Protein AF-A0A960FK12-F1 (afdb_monomer_lite)

Radius of gyration: 33.69 Å; chains: 1; bounding box: 86×23×106 Å

Foldseek 3Di:
DPPPCVCVVVVLVVVVVVVVVVLVVLVVCVVVPDPPSLVVLLCVLVCLQCVCVVVVLQPVLVVVVVVLVVCPVVLDPVNLVVLVVVLVVVVVVLVCCVPPVLVVCCVVVVHDSVVVVVSVVCNVCVVVVSVVSVVVSVVSVVCSVVSVVVVPDDRSNCVSVSRNVVSVVSNVVSVVSDDDDDPPDDDDDD

Sequence (190 aa):
SLPPFALFPWFFVIPGLLLAVLAGLSLWRVRRGRRPLTVALVVLGVGLLLAPAVFQMFTRAPGGGRMIDDFESLMTRDRVTQIQGYFITIGSGEGQLRTAVVPAVVEQDGGSAADHPATAQLSDDWPQLLSEMSDMVGAMADNLDNYAAVAALPPFPLFPWFFVLPGLVVVTAALVARPRSEITVPEEEP

Secondary structure (DSSP, 8-state):
-PPPGGGHHHHHHHHHHHHHHHHHHHHHHHTTT-THHHHHHHHHHHHHHHHHHHTTHHHHHHHHHHHHHHHHTTS-HHHHHHHHHHHHHHHHHHHHIIIIIHHHHHHHHS--GGG-HHHHHHHHHHHHHHHHHHHHHHHHHHHHHHHHHHHTSPPGGGTTHHHHHHHHHHHHHHHHTPPP----------

pLDDT: mean 70.54, std 10.7, range [41.81, 91.81]

Structure (mmCIF, N/CA/C/O backbone):
data_AF-A0A960FK12-F1
#
_entry.id   AF-A0A960FK12-F1
#
loop_
_atom_site.group_PDB
_atom_site.id
_atom_site.type_symbol
_atom_site.label_atom_id
_atom_site.label_alt_id
_atom_site.label_comp_id
_atom_site.label_asym_id
_atom_site.label_entity_id
_atom_site.label_seq_id
_atom_site.pdbx_PDB_ins_code
_atom_site.Cartn_x
_atom_site.Cartn_y
_atom_site.Cartn_z
_atom_site.occupancy
_atom_site.B_iso_or_equiv
_atom_site.auth_seq_id
_atom_site.auth_comp_id
_atom_site.auth_asym_id
_atom_site.auth_atom_id
_atom_site.pdbx_PDB_model_num
ATOM 1 N N . SER A 1 1 ? 13.050 -0.017 9.316 1.00 44.75 1 SER A N 1
ATOM 2 C CA . SER A 1 1 ? 12.373 -1.325 9.263 1.00 44.75 1 SER A CA 1
ATOM 3 C C . SER A 1 1 ? 11.0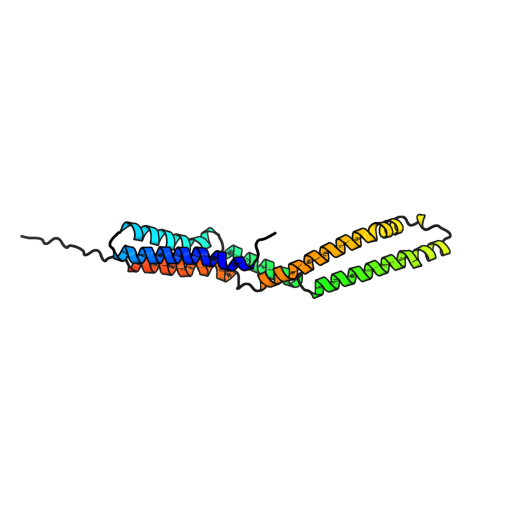02 -1.175 9.888 1.00 44.75 1 SER A C 1
ATOM 5 O O . SER A 1 1 ? 10.898 -0.682 11.007 1.00 44.75 1 SER A O 1
ATOM 7 N N . LEU A 1 2 ? 9.944 -1.503 9.147 1.00 41.81 2 LEU A N 1
ATOM 8 C CA . LEU A 1 2 ? 8.607 -1.578 9.732 1.00 41.81 2 LEU A CA 1
ATOM 9 C C . LEU A 1 2 ? 8.582 -2.741 10.742 1.00 41.81 2 LEU A C 1
ATOM 11 O O . LEU A 1 2 ? 9.283 -3.734 10.525 1.00 41.81 2 LEU A O 1
ATOM 15 N N . PRO A 1 3 ? 7.854 -2.617 11.865 1.00 53.72 3 PRO A N 1
ATOM 16 C CA . PRO A 1 3 ? 7.737 -3.703 12.829 1.00 53.72 3 PRO A CA 1
ATOM 17 C C . PRO A 1 3 ? 7.187 -4.967 12.145 1.00 53.72 3 PRO A C 1
ATOM 19 O O . PRO A 1 3 ? 6.349 -4.853 11.248 1.00 53.72 3 PRO A O 1
ATOM 22 N N . PRO A 1 4 ? 7.643 -6.169 12.544 1.00 58.69 4 PRO A N 1
ATOM 23 C CA . PRO A 1 4 ? 7.214 -7.413 11.916 1.00 58.69 4 PRO A CA 1
ATOM 24 C C . PRO A 1 4 ? 5.691 -7.563 11.978 1.00 58.69 4 PRO A C 1
ATOM 26 O O . PRO A 1 4 ? 5.084 -7.402 13.038 1.00 58.69 4 PRO A O 1
ATOM 29 N N . PHE A 1 5 ? 5.080 -7.913 10.843 1.00 51.09 5 PHE A N 1
ATOM 30 C CA . PHE A 1 5 ? 3.623 -8.025 10.679 1.00 51.09 5 PHE A CA 1
ATOM 31 C C . PHE A 1 5 ? 2.980 -9.044 11.642 1.00 51.09 5 PHE A C 1
ATOM 33 O O . PHE A 1 5 ? 1.808 -8.934 11.990 1.00 51.09 5 PHE A O 1
ATOM 40 N N . ALA A 1 6 ? 3.777 -9.977 12.176 1.00 58.59 6 ALA A N 1
ATOM 41 C CA . ALA A 1 6 ? 3.396 -10.892 13.254 1.00 58.59 6 ALA A CA 1
ATOM 42 C C . ALA A 1 6 ? 2.932 -10.184 14.548 1.00 58.59 6 ALA A C 1
ATOM 44 O O . ALA A 1 6 ? 2.276 -10.803 15.385 1.00 58.59 6 ALA A O 1
ATOM 45 N N . LEU A 1 7 ? 3.243 -8.895 14.722 1.00 56.50 7 LEU A N 1
ATOM 46 C CA . LEU A 1 7 ? 2.794 -8.077 15.854 1.00 56.50 7 LEU A CA 1
ATOM 47 C C . LEU A 1 7 ? 1.388 -7.488 15.661 1.00 56.50 7 LEU A C 1
ATOM 49 O O . LEU A 1 7 ? 0.786 -7.027 16.632 1.00 56.50 7 LEU A O 1
ATOM 53 N N . PHE A 1 8 ? 0.838 -7.520 14.443 1.00 55.84 8 PHE A N 1
ATOM 54 C CA . PHE A 1 8 ? -0.459 -6.918 14.128 1.00 55.84 8 PHE A CA 1
ATOM 55 C C . PHE A 1 8 ? -1.628 -7.518 14.937 1.00 55.84 8 PHE A C 1
ATOM 57 O O . PHE A 1 8 ? -2.388 -6.741 15.518 1.00 55.84 8 PHE A O 1
ATOM 64 N N . PRO A 1 9 ? -1.762 -8.854 15.102 1.00 55.12 9 PRO A N 1
ATOM 65 C CA . PRO A 1 9 ? -2.813 -9.426 15.950 1.00 55.12 9 PRO A CA 1
ATOM 66 C C . PRO A 1 9 ? -2.692 -8.983 17.415 1.00 55.12 9 PRO A C 1
ATOM 68 O O . PRO A 1 9 ? -3.690 -8.695 18.078 1.00 55.12 9 PRO A O 1
ATOM 71 N N . TRP A 1 10 ? -1.462 -8.859 17.918 1.00 62.19 10 TRP A N 1
ATOM 72 C CA . TRP A 1 10 ? -1.188 -8.461 19.299 1.00 62.19 10 TRP A CA 1
ATOM 73 C C . TRP A 1 10 ? -1.595 -7.016 19.598 1.00 62.19 10 TRP A C 1
ATOM 75 O O . TRP A 1 10 ? -1.982 -6.725 20.731 1.00 62.19 10 TRP A O 1
ATOM 85 N N . PHE A 1 11 ? -1.616 -6.138 18.590 1.00 57.19 11 PHE A N 1
ATOM 86 C CA . PHE A 1 11 ? -2.112 -4.765 18.725 1.00 57.19 11 PHE A CA 1
ATOM 87 C C . PHE A 1 11 ? -3.596 -4.701 19.115 1.00 57.19 11 PHE A C 1
ATOM 89 O O . PHE A 1 11 ? -4.008 -3.766 19.792 1.00 57.19 11 PHE A O 1
ATOM 96 N N . PHE A 1 12 ? -4.394 -5.705 18.740 1.00 59.94 12 PHE A N 1
ATOM 97 C CA . PHE A 1 12 ? -5.811 -5.793 19.111 1.00 59.94 12 PHE A CA 1
ATOM 98 C C . PHE A 1 12 ? -6.032 -6.656 20.354 1.00 59.94 12 PHE A C 1
ATOM 100 O O . PHE A 1 12 ? -6.845 -6.314 21.216 1.00 59.94 12 PHE A O 1
ATOM 107 N N . VAL A 1 13 ? -5.277 -7.751 20.480 1.00 66.56 13 VAL A N 1
ATOM 108 C CA . VAL A 1 13 ? -5.394 -8.678 21.611 1.00 66.56 13 VAL A CA 1
ATOM 109 C C . VAL A 1 13 ? -4.979 -8.009 22.920 1.00 66.56 13 VAL A C 1
ATOM 111 O O . VAL A 1 13 ? -5.689 -8.162 23.908 1.00 66.56 13 VAL A O 1
ATOM 114 N N . ILE A 1 14 ? -3.886 -7.236 22.944 1.00 71.06 14 ILE A N 1
ATOM 115 C CA . ILE A 1 14 ? -3.368 -6.629 24.182 1.00 71.06 14 ILE A CA 1
ATOM 116 C C . ILE A 1 14 ? -4.356 -5.604 24.769 1.00 71.06 14 ILE A C 1
ATOM 118 O O . ILE A 1 14 ? -4.740 -5.771 25.930 1.00 71.06 14 ILE A O 1
ATOM 122 N N . PRO A 1 15 ? -4.846 -4.592 24.022 1.00 62.16 15 PRO A N 1
ATOM 123 C CA . PRO A 1 15 ? -5.840 -3.658 24.547 1.00 62.16 15 PRO A CA 1
ATOM 124 C C . PRO A 1 15 ? -7.169 -4.345 24.866 1.00 62.16 15 PRO A C 1
ATOM 126 O O . PRO A 1 15 ? -7.793 -4.014 25.873 1.00 62.16 15 PRO A O 1
ATOM 129 N N . GLY A 1 16 ? -7.584 -5.328 24.056 1.00 63.84 16 GLY A N 1
ATOM 130 C CA . GLY A 1 16 ? -8.805 -6.103 24.284 1.00 63.84 16 GLY A CA 1
ATOM 131 C C . GLY A 1 16 ? -8.772 -6.895 25.594 1.00 63.84 16 GLY A C 1
ATOM 132 O O . GLY A 1 16 ? -9.717 -6.822 26.380 1.00 63.84 16 GLY A O 1
ATOM 133 N N . LEU A 1 17 ? -7.665 -7.588 25.880 1.00 73.00 17 LEU A N 1
ATOM 134 C CA . LEU A 1 17 ? -7.446 -8.290 27.150 1.00 73.00 17 LEU A CA 1
ATOM 135 C C . LEU A 1 17 ? -7.410 -7.318 28.327 1.00 73.00 17 LEU A C 1
ATOM 137 O O . LEU A 1 17 ? -8.011 -7.587 29.364 1.00 73.00 17 LEU A O 1
ATOM 141 N N . LEU A 1 18 ? -6.750 -6.172 28.162 1.00 71.88 18 LEU A N 1
ATOM 142 C CA . LEU A 1 18 ? -6.648 -5.152 29.204 1.00 71.88 18 LEU A CA 1
ATOM 143 C C . LEU A 1 18 ? -8.036 -4.581 29.547 1.00 71.88 18 LEU A C 1
ATOM 145 O O . LEU A 1 18 ? -8.398 -4.496 30.722 1.00 71.88 18 LEU A O 1
ATOM 149 N N . LEU A 1 19 ? -8.861 -4.294 28.534 1.00 67.38 19 LEU A N 1
ATOM 150 C CA . LEU A 1 19 ? -10.255 -3.877 28.710 1.00 67.38 19 LEU A CA 1
ATOM 151 C C . LEU A 1 19 ? -11.115 -4.975 29.346 1.00 67.38 19 LEU A C 1
ATOM 153 O O . LEU A 1 19 ? -11.894 -4.680 30.251 1.00 67.38 19 LEU A O 1
ATOM 157 N N . ALA A 1 20 ? -10.960 -6.234 28.929 1.00 70.31 20 ALA A N 1
ATOM 158 C CA . ALA A 1 20 ? -11.696 -7.363 29.499 1.00 70.31 20 ALA A CA 1
ATOM 159 C C . ALA A 1 20 ? -11.350 -7.586 30.981 1.00 70.31 20 ALA A C 1
ATOM 161 O O . ALA A 1 20 ? -12.244 -7.790 31.805 1.00 70.31 20 ALA A O 1
ATOM 162 N N . VAL A 1 21 ? -10.069 -7.475 31.343 1.00 74.69 21 VAL A N 1
ATOM 163 C CA . VAL A 1 21 ? -9.597 -7.563 32.732 1.00 74.69 21 VAL A CA 1
ATOM 164 C C . VAL A 1 21 ? -10.141 -6.402 33.563 1.00 74.69 21 VAL A C 1
ATOM 166 O O . VAL A 1 21 ? -10.653 -6.627 34.660 1.00 74.69 21 VAL A O 1
ATOM 169 N N . LEU A 1 22 ? -10.105 -5.171 33.045 1.00 71.06 22 LEU A N 1
ATOM 170 C CA . LEU A 1 22 ? -10.671 -4.006 33.732 1.00 71.06 22 LEU A CA 1
ATOM 171 C C . LEU A 1 22 ? -12.190 -4.126 33.916 1.00 71.06 22 LEU A C 1
ATOM 173 O O . LEU A 1 22 ? -12.699 -3.840 35.003 1.00 71.06 22 LEU A O 1
ATOM 177 N N . ALA A 1 23 ? -12.911 -4.601 32.899 1.00 66.12 23 ALA A N 1
ATOM 178 C CA . ALA A 1 23 ? -14.349 -4.844 32.971 1.00 66.12 23 ALA A CA 1
ATOM 179 C C . ALA A 1 23 ? -14.690 -5.951 33.983 1.00 66.12 23 ALA A C 1
ATOM 181 O O . ALA A 1 23 ? -15.586 -5.771 34.811 1.00 66.12 23 ALA A O 1
ATOM 182 N N . GLY A 1 24 ? -13.940 -7.058 33.982 1.00 71.25 24 GLY A N 1
ATOM 183 C CA . GLY A 1 24 ? -14.104 -8.162 34.930 1.00 71.25 24 GLY A CA 1
ATOM 184 C C . GLY A 1 24 ? -13.816 -7.752 36.377 1.00 71.25 24 GLY A C 1
ATOM 185 O O . GLY A 1 24 ? -14.626 -8.012 37.269 1.00 71.25 24 GLY A O 1
ATOM 186 N N . LEU A 1 25 ? -12.713 -7.034 36.616 1.00 72.62 25 LEU A N 1
ATOM 187 C CA . LEU A 1 25 ? -12.369 -6.484 37.935 1.00 72.62 25 LEU A CA 1
ATOM 188 C C . LEU A 1 25 ? -13.408 -5.469 38.418 1.00 72.62 25 LEU A C 1
ATOM 190 O O . LEU A 1 25 ? -13.715 -5.415 39.613 1.00 72.62 25 LEU A O 1
ATOM 194 N N . SER A 1 26 ? -13.957 -4.679 37.495 1.00 61.78 26 SER A N 1
ATOM 195 C CA . SER A 1 26 ? -15.027 -3.729 37.783 1.00 61.78 26 SER A CA 1
ATOM 196 C C . SER A 1 26 ? -16.311 -4.449 38.202 1.00 61.78 26 SER A C 1
ATOM 198 O O . SER A 1 26 ? -16.826 -4.176 39.284 1.00 61.78 26 SER A O 1
ATOM 200 N N . LEU A 1 27 ? -16.777 -5.443 37.439 1.00 64.19 27 LEU A N 1
ATOM 201 C CA . LEU A 1 27 ? -17.958 -6.253 37.778 1.00 64.19 27 LEU A CA 1
ATOM 202 C C . LEU A 1 27 ? -17.797 -6.983 39.119 1.00 64.19 27 LEU A C 1
ATOM 204 O O . LEU A 1 27 ? -18.720 -7.000 39.940 1.00 64.19 27 LEU A O 1
ATOM 208 N N . TRP A 1 28 ? -16.609 -7.533 39.378 1.00 67.25 28 TRP A N 1
ATOM 209 C CA . TRP A 1 28 ? -16.308 -8.220 40.633 1.00 67.25 28 TRP A CA 1
ATOM 210 C C . TRP A 1 28 ? -16.315 -7.268 41.841 1.00 67.25 28 TRP A C 1
ATOM 212 O O . TRP A 1 28 ? -16.765 -7.642 42.925 1.00 67.25 28 TRP A O 1
ATOM 222 N N . ARG A 1 29 ? -15.898 -6.007 41.661 1.00 57.69 29 ARG A N 1
ATOM 223 C CA . ARG A 1 29 ? -15.944 -4.972 42.712 1.00 57.69 29 ARG A CA 1
ATOM 224 C C . ARG A 1 29 ? -17.285 -4.246 42.829 1.00 57.69 29 ARG A C 1
ATOM 226 O O . ARG A 1 29 ? -17.606 -3.797 43.927 1.00 57.69 29 ARG A O 1
ATOM 233 N N . VAL A 1 30 ? -18.087 -4.153 41.769 1.00 59.53 30 VAL A N 1
ATOM 234 C CA . VAL A 1 30 ? -19.458 -3.605 41.821 1.00 59.53 30 VAL A CA 1
ATOM 235 C C . VAL A 1 30 ? -20.360 -4.507 42.664 1.00 59.53 30 VAL A C 1
ATOM 237 O O . VAL A 1 30 ? -21.130 -3.994 43.475 1.00 59.53 30 VAL A O 1
ATOM 240 N N . ARG A 1 31 ? -20.160 -5.834 42.612 1.00 58.38 31 ARG A N 1
ATOM 241 C CA . ARG A 1 31 ? -20.765 -6.777 43.576 1.00 58.38 31 ARG A CA 1
ATOM 242 C C . ARG A 1 31 ? -20.412 -6.475 45.045 1.00 58.38 31 ARG A C 1
ATOM 244 O O . ARG A 1 31 ? -21.115 -6.935 45.933 1.00 58.38 31 ARG A O 1
ATOM 251 N N . ARG A 1 32 ? -19.366 -5.678 45.309 1.00 60.75 32 ARG A N 1
ATOM 252 C CA . ARG A 1 32 ? -18.933 -5.207 46.641 1.00 60.75 32 ARG A CA 1
ATOM 253 C C . ARG A 1 32 ? -19.469 -3.811 47.031 1.00 60.75 32 ARG A C 1
ATOM 255 O O . ARG A 1 32 ? -19.054 -3.291 48.062 1.00 60.75 32 ARG A O 1
ATOM 262 N N . GLY A 1 33 ? -20.381 -3.203 46.257 1.00 54.06 33 GLY A N 1
ATOM 263 C CA . GLY A 1 33 ? -21.244 -2.104 46.736 1.00 54.06 33 GLY A CA 1
ATOM 264 C C . GLY A 1 33 ? -20.813 -0.651 46.461 1.00 54.06 33 GLY A C 1
ATOM 265 O O . GLY A 1 33 ? -21.329 0.257 47.108 1.00 54.06 33 GLY A O 1
ATOM 266 N N . ARG A 1 34 ? -19.904 -0.366 45.514 1.00 55.84 34 ARG A N 1
ATOM 267 C CA . ARG A 1 34 ? -19.473 1.021 45.201 1.00 55.84 34 ARG A CA 1
ATOM 268 C C . ARG A 1 34 ? -20.086 1.553 43.892 1.00 55.84 34 ARG A C 1
ATOM 270 O O . ARG A 1 34 ? -19.673 1.158 42.807 1.00 55.84 34 ARG A O 1
ATOM 277 N N . ARG A 1 35 ? -21.034 2.499 44.008 1.00 56.84 35 ARG A N 1
ATOM 278 C CA . ARG A 1 35 ? -21.821 3.119 42.912 1.00 56.84 35 ARG A CA 1
ATOM 279 C C . ARG A 1 35 ? -21.084 3.997 41.867 1.00 56.84 35 ARG A C 1
ATOM 281 O O . ARG A 1 35 ? -21.593 4.048 40.749 1.00 56.84 35 ARG A O 1
ATOM 288 N N . PRO A 1 36 ? -19.933 4.666 42.110 1.00 56.50 36 PRO A N 1
ATOM 289 C CA . PRO A 1 36 ? -19.351 5.557 41.091 1.00 56.50 36 PRO A CA 1
ATOM 290 C C . PRO A 1 36 ? -18.731 4.818 39.888 1.00 56.50 36 PRO A C 1
ATOM 292 O O . PRO A 1 36 ? -18.504 5.419 38.842 1.00 56.50 36 PRO A O 1
ATOM 295 N N . LEU A 1 37 ? -18.495 3.505 39.992 1.00 58.62 37 LEU A N 1
ATOM 296 C CA . LEU A 1 37 ? -17.833 2.716 38.946 1.00 58.62 37 LEU A CA 1
ATOM 297 C C . LEU A 1 37 ? -18.758 2.283 37.796 1.00 58.62 37 LEU A C 1
ATOM 299 O O . LEU A 1 37 ? -18.279 2.027 36.692 1.00 58.62 37 LEU A O 1
ATOM 303 N N . THR A 1 38 ? -20.075 2.257 38.007 1.00 62.56 38 THR A N 1
ATOM 304 C CA . THR A 1 38 ? -21.037 1.912 36.947 1.00 62.56 38 THR A CA 1
ATOM 305 C C . THR A 1 38 ? -21.086 2.992 35.865 1.00 62.56 38 THR A C 1
ATOM 307 O O . THR A 1 38 ? -21.211 2.673 34.687 1.00 62.56 38 THR A O 1
ATOM 310 N N . VAL A 1 39 ? -20.923 4.266 36.242 1.00 65.38 39 VAL A N 1
ATOM 311 C CA . VAL A 1 39 ? -20.855 5.387 35.287 1.00 65.38 39 VAL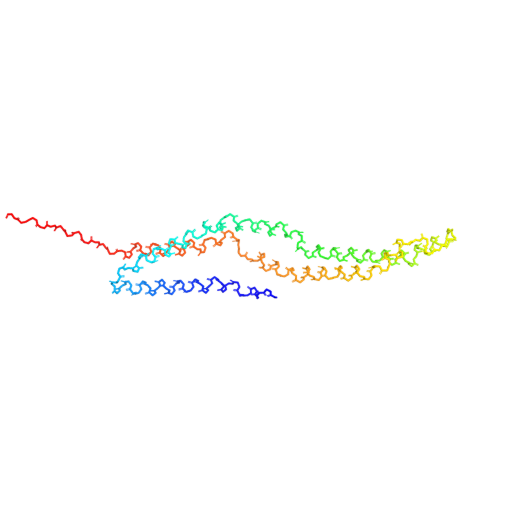 A CA 1
ATOM 312 C C . VAL A 1 39 ? -19.598 5.279 34.422 1.00 65.38 39 VAL A C 1
ATOM 314 O O . VAL A 1 39 ? -19.694 5.405 33.206 1.00 65.38 39 VAL A O 1
ATOM 317 N N . ALA A 1 40 ? -18.445 4.953 35.017 1.00 67.38 40 ALA A N 1
ATOM 318 C CA . ALA A 1 40 ? -17.196 4.759 34.278 1.00 67.38 40 ALA A CA 1
ATOM 319 C C . ALA A 1 40 ? -17.287 3.614 33.251 1.00 67.38 40 ALA A C 1
ATOM 321 O O . ALA A 1 40 ? -16.819 3.764 32.125 1.00 67.38 40 ALA A O 1
ATOM 322 N N . LEU A 1 41 ? -17.941 2.499 33.598 1.00 66.44 41 LEU A N 1
ATOM 323 C CA . LEU A 1 41 ? -18.189 1.391 32.666 1.00 66.44 41 LEU A CA 1
ATOM 324 C C . LEU A 1 41 ? -19.122 1.775 31.514 1.00 66.44 41 LEU A C 1
ATOM 326 O O . LEU A 1 41 ? -18.873 1.387 30.376 1.00 66.44 41 LEU A O 1
ATOM 330 N N . VAL A 1 42 ? -20.184 2.534 31.797 1.00 69.00 42 VAL A N 1
ATOM 331 C CA . VAL A 1 42 ? -21.103 3.013 30.756 1.00 69.00 42 VAL A CA 1
ATOM 332 C C . VAL A 1 42 ? -20.378 3.967 29.811 1.00 69.00 42 VAL A C 1
ATOM 334 O O . VAL A 1 42 ? -20.492 3.805 28.602 1.00 69.00 42 VAL A O 1
ATOM 337 N N . VAL A 1 43 ? -19.587 4.907 30.335 1.00 74.56 43 VAL A N 1
ATOM 338 C CA . VAL A 1 43 ? -18.794 5.837 29.515 1.00 74.56 43 VAL A CA 1
ATOM 339 C C . VAL A 1 43 ? -17.783 5.083 28.651 1.00 74.56 43 VAL A C 1
ATOM 341 O O . VAL A 1 43 ? -17.670 5.371 27.463 1.00 74.56 43 VAL A O 1
ATOM 344 N N . LEU A 1 44 ? -17.101 4.077 29.207 1.00 72.31 44 LEU A N 1
ATOM 345 C CA . LEU A 1 44 ? -16.173 3.226 28.461 1.00 72.31 44 LEU A CA 1
ATOM 346 C C . LEU A 1 44 ? -16.887 2.441 27.347 1.00 72.31 44 LEU A C 1
ATOM 348 O O . LEU A 1 44 ? -16.428 2.439 26.208 1.00 72.31 44 LEU A O 1
ATOM 352 N N . GLY A 1 45 ? -18.017 1.799 27.658 1.00 69.62 45 GLY A N 1
ATOM 353 C CA . GLY A 1 45 ? -18.794 1.017 26.693 1.00 69.62 45 GLY A CA 1
ATOM 354 C C . GLY A 1 45 ? -19.387 1.876 25.576 1.00 69.62 45 GLY A C 1
ATOM 355 O O . GLY A 1 45 ? -19.290 1.511 24.408 1.00 69.62 45 GLY A O 1
ATOM 356 N N . VAL A 1 46 ? -19.929 3.050 25.917 1.00 73.94 46 VAL A N 1
ATOM 357 C CA . VAL A 1 46 ? -20.425 4.036 24.943 1.00 73.94 46 VAL A CA 1
ATOM 358 C C . VAL A 1 46 ? -19.278 4.580 24.093 1.00 73.94 46 VAL A C 1
ATOM 360 O O . VAL A 1 46 ? -19.419 4.670 22.877 1.00 73.94 46 VAL A O 1
ATOM 363 N N . GLY A 1 47 ? -18.127 4.882 24.699 1.00 74.19 47 GLY A N 1
ATOM 364 C CA . GLY A 1 47 ? -16.928 5.305 23.976 1.00 74.19 47 GLY A CA 1
ATOM 365 C C . GLY A 1 47 ? -16.464 4.256 22.966 1.00 74.19 47 GLY A C 1
ATOM 366 O O . GLY A 1 47 ? -16.207 4.594 21.815 1.00 74.19 47 GLY A O 1
ATOM 367 N N . LEU A 1 48 ? -16.437 2.979 23.356 1.00 74.06 48 LEU A N 1
ATOM 368 C CA . LEU A 1 48 ? -16.073 1.874 22.465 1.00 74.06 48 LEU A CA 1
ATOM 369 C C . LEU A 1 48 ? -17.088 1.685 21.326 1.00 74.06 48 LEU A C 1
ATOM 371 O O . LEU A 1 48 ? -16.701 1.410 20.194 1.00 74.06 48 LEU A O 1
ATOM 375 N N . LEU A 1 49 ? -18.378 1.873 21.615 1.00 68.69 49 LEU A N 1
ATOM 376 C CA . LEU A 1 49 ? -19.469 1.743 20.649 1.00 68.69 49 LEU A CA 1
ATOM 377 C C . LEU A 1 49 ? -19.483 2.893 19.630 1.00 68.69 49 LEU A C 1
ATOM 379 O O . LEU A 1 49 ? -19.784 2.675 18.458 1.00 68.69 49 LEU A O 1
ATOM 383 N N . LEU A 1 50 ? -19.121 4.106 20.059 1.00 73.19 50 LEU A N 1
ATOM 384 C CA . LEU A 1 50 ? -19.058 5.293 19.202 1.00 73.19 50 LEU A CA 1
ATOM 385 C C . LEU A 1 50 ? -17.713 5.460 18.483 1.00 73.19 50 LEU A C 1
ATOM 387 O O . LEU A 1 50 ? -17.668 6.121 17.444 1.00 73.19 50 LEU A O 1
ATOM 391 N N . ALA A 1 51 ? -16.629 4.859 18.980 1.00 73.12 51 ALA A N 1
ATOM 392 C CA . ALA A 1 51 ? -15.292 5.004 18.404 1.00 73.12 51 ALA A CA 1
ATOM 393 C C . ALA A 1 51 ? -15.237 4.707 16.888 1.00 73.12 51 ALA A C 1
ATOM 395 O O . ALA A 1 51 ? -14.700 5.542 16.157 1.00 73.12 51 ALA A O 1
ATOM 396 N N . PRO A 1 52 ? -15.838 3.625 16.351 1.00 63.94 52 PRO A N 1
ATOM 397 C CA . PRO A 1 52 ? -15.792 3.350 14.913 1.00 63.94 52 PRO A CA 1
ATOM 398 C C . PRO A 1 52 ? -16.462 4.430 14.053 1.00 63.94 52 PRO A C 1
ATOM 400 O O . PRO A 1 52 ? -16.032 4.668 12.923 1.00 63.94 52 PRO A O 1
ATOM 403 N N . ALA A 1 53 ? -17.490 5.101 14.583 1.00 72.25 53 ALA A N 1
ATOM 404 C CA . ALA A 1 53 ? -18.160 6.210 13.910 1.00 72.25 53 ALA A CA 1
ATOM 405 C C . ALA A 1 53 ? -17.315 7.494 13.962 1.00 72.25 53 ALA A C 1
ATOM 407 O O . ALA A 1 53 ? -17.145 8.149 12.934 1.00 72.25 53 ALA A O 1
ATOM 408 N N . VAL A 1 54 ? -16.716 7.809 15.118 1.00 71.44 54 VAL A N 1
ATOM 409 C CA . VAL A 1 54 ? -15.821 8.972 15.296 1.00 71.44 54 VAL A CA 1
ATOM 410 C C . VAL A 1 54 ? -14.577 8.858 14.412 1.00 71.44 54 VAL A C 1
ATOM 412 O O . VAL A 1 54 ? -14.188 9.822 13.757 1.00 71.44 54 VAL A O 1
ATOM 415 N N . PHE A 1 55 ? -13.982 7.667 14.333 1.00 70.81 55 PHE A N 1
ATOM 416 C CA . PHE A 1 55 ? -12.816 7.400 13.487 1.00 70.81 55 PHE A CA 1
ATOM 417 C C . PHE A 1 55 ? -13.170 7.112 12.021 1.00 70.81 55 PHE A C 1
ATOM 419 O O . PHE A 1 55 ? -12.276 6.819 11.225 1.00 70.81 55 PHE A O 1
ATOM 426 N N . GLN A 1 56 ? -14.454 7.202 11.647 1.00 64.88 56 GLN A N 1
ATOM 427 C CA . GLN A 1 56 ? -14.946 6.983 10.283 1.00 64.88 56 GLN A CA 1
ATOM 428 C C . GLN A 1 56 ? -14.528 5.623 9.694 1.00 64.88 56 GLN A C 1
ATOM 430 O O . GLN A 1 56 ? -14.310 5.485 8.490 1.00 64.88 56 GLN A O 1
ATOM 435 N N . MET A 1 57 ? -14.410 4.588 10.529 1.00 64.31 57 MET A N 1
ATOM 436 C CA . MET A 1 57 ? -13.951 3.267 10.087 1.00 64.31 57 MET A CA 1
ATOM 437 C C . MET A 1 57 ? -14.934 2.618 9.106 1.00 64.31 57 MET A C 1
ATOM 439 O O . MET A 1 57 ? -14.502 1.936 8.183 1.00 64.31 57 MET A O 1
ATOM 443 N N . PHE A 1 58 ? -16.236 2.890 9.238 1.00 61.22 58 PHE A N 1
ATOM 444 C CA . PHE A 1 58 ? -17.267 2.389 8.321 1.00 61.22 58 PHE A CA 1
ATOM 445 C C . PHE A 1 58 ? -17.146 2.927 6.890 1.00 61.22 58 PHE A C 1
ATOM 447 O O . PHE A 1 58 ? -17.637 2.286 5.968 1.00 61.22 58 PHE A O 1
ATOM 454 N N . THR A 1 59 ? -16.491 4.074 6.686 1.00 61.97 59 THR A N 1
ATOM 455 C CA . THR A 1 59 ? -16.279 4.657 5.351 1.00 61.97 59 THR A CA 1
ATOM 456 C C . THR A 1 59 ? -14.836 4.499 4.873 1.00 61.97 59 THR A C 1
ATOM 458 O O . THR A 1 59 ? -14.617 4.238 3.691 1.00 61.97 59 THR A O 1
ATOM 461 N N . ARG A 1 60 ? -13.845 4.573 5.775 1.00 59.78 60 ARG A N 1
ATOM 462 C CA . ARG A 1 60 ? -12.419 4.404 5.439 1.00 59.78 60 ARG A CA 1
ATOM 463 C C . ARG A 1 60 ? -12.004 2.953 5.206 1.00 59.78 60 ARG A C 1
ATOM 465 O O . ARG A 1 60 ? -11.269 2.699 4.258 1.00 59.78 60 ARG A O 1
ATOM 472 N N . ALA A 1 61 ? -12.471 2.000 6.015 1.00 60.28 61 ALA A N 1
ATOM 473 C CA . ALA A 1 61 ? -12.075 0.594 5.872 1.00 60.28 61 ALA A CA 1
ATOM 474 C C . ALA A 1 61 ? -12.525 -0.044 4.534 1.00 60.28 61 ALA A C 1
ATOM 476 O O . ALA A 1 61 ? -11.696 -0.683 3.888 1.00 60.28 61 ALA A O 1
ATOM 477 N N . PRO A 1 62 ? -13.759 0.184 4.029 1.00 58.84 62 PRO A N 1
ATOM 478 C CA . PRO A 1 62 ? -14.138 -0.259 2.684 1.00 58.84 62 PRO A CA 1
ATOM 479 C C . PRO A 1 62 ? -13.464 0.540 1.556 1.00 58.84 62 PRO A C 1
ATOM 481 O O . PRO A 1 62 ? -13.456 0.097 0.410 1.00 58.84 62 PRO A O 1
ATOM 484 N N . GLY A 1 63 ? -12.930 1.732 1.843 1.00 60.88 63 GLY A N 1
ATOM 485 C CA . GLY A 1 63 ? -12.088 2.480 0.905 1.00 60.88 63 GLY A CA 1
ATOM 486 C C . GLY A 1 63 ? -10.705 1.846 0.742 1.00 60.88 63 GLY A C 1
ATOM 487 O O . GLY A 1 63 ? -10.252 1.668 -0.381 1.00 60.88 63 GLY A O 1
ATOM 488 N N . GLY A 1 64 ? -10.080 1.441 1.853 1.00 60.72 64 GLY A N 1
ATOM 489 C CA . GLY A 1 64 ? -8.798 0.731 1.840 1.00 60.72 64 GLY A CA 1
ATOM 490 C C . GLY A 1 64 ? -8.871 -0.639 1.160 1.00 60.72 64 GLY A C 1
ATOM 491 O O . GLY A 1 64 ? -7.974 -0.971 0.397 1.00 60.72 64 GLY A O 1
ATOM 492 N N . GLY A 1 65 ? -9.961 -1.389 1.372 1.00 58.75 65 GLY A N 1
ATOM 493 C CA . GLY A 1 65 ? -10.191 -2.671 0.691 1.00 58.75 65 GLY A CA 1
ATOM 494 C C . GLY A 1 65 ? -10.262 -2.532 -0.832 1.00 58.75 65 GLY A C 1
ATOM 495 O O . GLY A 1 65 ? -9.497 -3.177 -1.530 1.00 58.75 65 GLY A O 1
ATOM 496 N N . ARG A 1 66 ? -11.083 -1.602 -1.342 1.00 62.72 66 ARG A N 1
ATOM 497 C CA . ARG A 1 66 ? -11.181 -1.345 -2.792 1.00 62.72 66 ARG A CA 1
ATOM 498 C C . ARG A 1 66 ? -9.854 -0.921 -3.412 1.00 62.72 66 ARG A C 1
ATOM 500 O O . ARG A 1 66 ? -9.530 -1.350 -4.504 1.00 62.72 66 ARG A O 1
ATOM 507 N N . MET A 1 67 ? -9.077 -0.109 -2.698 1.00 64.88 67 MET A N 1
ATOM 508 C CA . MET A 1 67 ? -7.757 0.293 -3.172 1.00 64.88 67 MET A CA 1
ATOM 509 C C . MET A 1 67 ? -6.815 -0.916 -3.283 1.00 64.88 67 MET A C 1
ATOM 511 O O . MET A 1 67 ? -6.088 -1.016 -4.261 1.00 64.88 67 MET A O 1
ATOM 515 N N . ILE A 1 68 ? -6.842 -1.849 -2.322 1.00 65.88 68 ILE A N 1
ATOM 516 C CA . ILE A 1 68 ? -6.061 -3.096 -2.392 1.00 65.88 68 ILE A CA 1
ATOM 517 C C . ILE A 1 68 ? -6.510 -3.963 -3.573 1.00 65.88 68 ILE A C 1
ATOM 519 O O . ILE A 1 68 ? -5.638 -4.406 -4.318 1.00 65.88 68 ILE A O 1
ATOM 523 N N . ASP A 1 69 ? -7.820 -4.148 -3.760 1.00 67.50 69 ASP A N 1
ATOM 524 C CA . ASP A 1 69 ? -8.396 -4.926 -4.868 1.00 67.50 69 ASP A CA 1
ATOM 525 C C . ASP A 1 69 ? -7.998 -4.330 -6.234 1.00 67.50 69 ASP A C 1
ATOM 527 O O . ASP A 1 69 ? -7.586 -5.046 -7.144 1.00 67.50 69 ASP A O 1
ATOM 531 N N . ASP A 1 70 ? -8.022 -2.999 -6.367 1.00 69.38 70 ASP A N 1
ATOM 532 C CA . ASP A 1 70 ? -7.603 -2.310 -7.594 1.00 69.38 70 ASP A CA 1
ATOM 533 C C . ASP A 1 70 ? -6.112 -2.565 -7.919 1.00 69.38 70 ASP A C 1
ATOM 535 O O . ASP A 1 70 ? -5.730 -2.688 -9.089 1.00 69.38 70 ASP A O 1
ATOM 539 N N . PHE A 1 71 ? -5.259 -2.700 -6.895 1.00 63.66 71 PHE A N 1
ATOM 540 C CA . PHE A 1 71 ? -3.834 -3.022 -7.054 1.00 63.66 71 PHE A CA 1
ATOM 541 C C . PHE A 1 71 ? -3.548 -4.516 -7.293 1.00 63.66 71 PHE A C 1
ATOM 543 O O . PHE A 1 71 ? -2.437 -4.846 -7.719 1.00 63.66 71 PHE A O 1
ATOM 550 N N . GLU A 1 72 ? -4.517 -5.415 -7.092 1.00 65.75 72 GLU A N 1
ATOM 551 C CA . GLU A 1 72 ? -4.338 -6.874 -7.221 1.00 65.75 72 GLU A CA 1
ATOM 552 C C . GLU A 1 72 ? -3.898 -7.274 -8.637 1.00 65.75 72 GLU A C 1
ATOM 554 O O . GLU A 1 72 ? -2.995 -8.093 -8.832 1.00 65.75 72 GLU A O 1
ATOM 559 N N . SER A 1 73 ? -4.469 -6.608 -9.643 1.00 63.47 73 SER A N 1
ATOM 560 C CA . SER A 1 73 ? -4.154 -6.839 -11.059 1.00 63.47 73 SER A CA 1
ATOM 561 C C . SER A 1 73 ? -2.761 -6.348 -11.490 1.00 63.47 73 SER A C 1
ATOM 563 O O . SER A 1 73 ? -2.269 -6.727 -12.558 1.00 63.47 73 SER A O 1
ATOM 565 N N . LEU A 1 74 ? -2.129 -5.496 -10.676 1.00 56.38 74 LEU A N 1
ATOM 566 C CA . LEU A 1 74 ? -0.809 -4.914 -10.934 1.00 56.38 74 LEU A CA 1
ATOM 567 C C . LEU A 1 74 ? 0.289 -5.609 -10.116 1.00 56.38 74 LEU A C 1
ATOM 569 O O . LEU A 1 74 ? 1.414 -5.738 -10.595 1.00 56.38 74 LEU A O 1
ATOM 573 N N . MET A 1 75 ? -0.044 -6.125 -8.930 1.00 57.25 75 MET A N 1
ATOM 574 C CA . MET A 1 75 ? 0.838 -6.896 -8.041 1.00 57.25 75 MET A CA 1
ATOM 575 C C . MET A 1 75 ? 0.786 -8.409 -8.331 1.00 57.25 75 MET A C 1
ATOM 577 O O . MET A 1 75 ? 0.764 -9.235 -7.420 1.00 57.25 75 MET A O 1
ATOM 581 N N . THR A 1 76 ? 0.757 -8.811 -9.603 1.00 63.94 76 THR A N 1
ATOM 582 C CA . THR A 1 76 ? 0.746 -10.234 -9.987 1.00 63.94 76 THR A CA 1
ATOM 583 C C . THR A 1 76 ? 2.145 -10.695 -10.398 1.00 63.94 76 THR A C 1
ATOM 585 O O . THR A 1 76 ? 2.845 -9.994 -11.132 1.00 63.94 76 THR A O 1
ATOM 588 N N . ARG A 1 77 ? 2.549 -11.907 -9.983 1.00 60.50 77 ARG A N 1
ATOM 589 C CA . ARG A 1 77 ? 3.852 -12.505 -10.351 1.00 60.50 77 ARG A CA 1
ATOM 590 C C . ARG A 1 77 ? 4.081 -12.496 -11.867 1.00 60.50 77 ARG A C 1
ATOM 592 O O . ARG A 1 77 ? 5.172 -12.161 -12.313 1.00 60.50 77 ARG A O 1
ATOM 599 N N . ASP A 1 78 ? 3.023 -12.731 -12.640 1.00 60.59 78 ASP A N 1
ATOM 600 C CA . ASP A 1 78 ? 3.053 -12.700 -14.105 1.00 60.59 78 ASP A CA 1
ATOM 601 C C . ASP A 1 78 ? 3.463 -11.333 -14.672 1.00 60.59 78 ASP A C 1
ATOM 603 O O . ASP A 1 78 ? 4.200 -11.267 -15.655 1.00 60.59 78 ASP A O 1
ATOM 607 N N . ARG A 1 79 ? 3.047 -10.225 -14.042 1.00 65.12 79 ARG A N 1
ATOM 608 C CA . ARG A 1 79 ? 3.433 -8.868 -14.462 1.00 65.12 79 ARG A CA 1
ATOM 609 C C . ARG A 1 79 ? 4.890 -8.575 -14.147 1.00 65.12 79 ARG A C 1
ATOM 611 O O . ARG A 1 79 ? 5.585 -8.014 -14.989 1.00 65.12 79 ARG A O 1
ATOM 618 N N . VAL A 1 80 ? 5.372 -9.019 -12.990 1.00 66.19 80 VAL A N 1
ATOM 619 C CA . VAL A 1 80 ? 6.787 -8.897 -12.617 1.00 66.19 80 VAL A CA 1
ATOM 620 C C . VAL A 1 80 ? 7.673 -9.707 -13.572 1.00 66.19 80 VAL A C 1
AT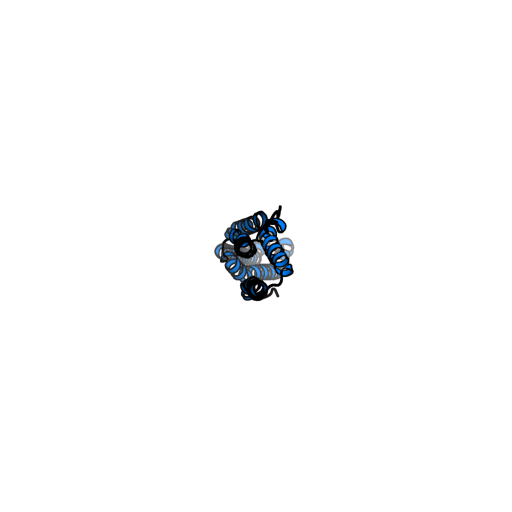OM 622 O O . VAL A 1 80 ? 8.671 -9.185 -14.067 1.00 66.19 80 VAL A O 1
ATOM 625 N N . THR A 1 81 ? 7.281 -10.935 -13.920 1.00 70.06 81 THR A N 1
ATOM 626 C CA . THR A 1 81 ? 7.990 -11.758 -14.916 1.00 70.06 81 THR A CA 1
ATOM 627 C C . THR A 1 81 ? 7.932 -11.149 -16.319 1.00 70.06 81 THR A C 1
ATOM 629 O O . THR A 1 81 ? 8.930 -11.161 -17.037 1.00 70.06 81 THR A O 1
ATOM 632 N N . GLN A 1 82 ? 6.799 -10.563 -16.712 1.00 76.00 82 GLN A N 1
ATOM 633 C CA . GLN A 1 82 ? 6.664 -9.881 -17.999 1.00 76.00 82 GLN A CA 1
ATOM 634 C C . GLN A 1 82 ? 7.573 -8.645 -18.094 1.00 76.00 82 GLN A C 1
ATOM 636 O O . GLN A 1 82 ? 8.222 -8.444 -19.119 1.00 76.00 82 GLN A O 1
ATOM 641 N N . ILE A 1 83 ? 7.666 -7.849 -17.024 1.00 73.06 83 ILE A N 1
ATOM 642 C CA . ILE A 1 83 ? 8.569 -6.690 -16.947 1.00 73.06 83 ILE A CA 1
ATOM 643 C C . ILE A 1 83 ? 10.034 -7.135 -17.057 1.00 73.06 83 ILE A C 1
ATOM 645 O O . ILE A 1 83 ? 10.776 -6.586 -17.871 1.00 73.06 83 ILE A O 1
ATOM 649 N N . GLN A 1 84 ? 10.432 -8.181 -16.326 1.00 71.06 84 GLN A N 1
ATOM 650 C CA . GLN A 1 84 ? 11.767 -8.779 -16.460 1.00 71.06 84 GLN A CA 1
ATOM 651 C C . GLN A 1 84 ? 12.045 -9.250 -17.898 1.00 71.06 84 GLN A C 1
ATOM 653 O O . GLN A 1 84 ? 13.136 -9.030 -18.424 1.00 71.06 84 GLN A O 1
ATOM 658 N N . GLY A 1 85 ? 11.051 -9.842 -18.568 1.00 75.88 85 GLY A N 1
ATOM 659 C CA . GLY A 1 85 ? 11.159 -10.252 -19.970 1.00 75.88 85 GLY A CA 1
ATOM 660 C C . GLY A 1 85 ? 11.382 -9.082 -20.936 1.00 75.88 85 GLY A C 1
ATOM 661 O O . GLY A 1 85 ? 12.198 -9.191 -21.859 1.00 75.88 85 GLY A O 1
ATOM 662 N N . TYR A 1 86 ? 10.723 -7.939 -20.711 1.00 82.06 86 TYR A N 1
ATOM 663 C CA . TYR A 1 86 ? 10.980 -6.729 -21.497 1.00 82.06 86 TYR A CA 1
ATOM 664 C C . TYR A 1 86 ? 12.410 -6.221 -21.305 1.00 82.06 86 TYR A C 1
ATOM 666 O O . TYR A 1 86 ? 13.033 -5.826 -22.286 1.00 82.06 86 TYR A O 1
ATOM 674 N N . PHE A 1 87 ? 12.973 -6.303 -20.098 1.00 76.69 87 PHE A N 1
ATOM 675 C CA . PHE A 1 87 ? 14.354 -5.867 -19.850 1.00 76.69 87 PHE A CA 1
ATOM 676 C C . PHE A 1 87 ? 15.384 -6.726 -20.581 1.00 76.69 87 PHE A C 1
ATOM 678 O O . PHE A 1 87 ? 16.299 -6.186 -21.200 1.00 76.69 87 PHE A O 1
ATOM 685 N N . ILE A 1 88 ? 15.192 -8.049 -20.600 1.00 80.81 88 ILE A N 1
ATOM 686 C CA . ILE A 1 88 ? 16.036 -8.958 -21.392 1.00 80.81 88 ILE A CA 1
ATOM 687 C C . ILE A 1 88 ? 15.939 -8.610 -22.881 1.00 80.81 88 ILE A C 1
ATOM 689 O O . ILE A 1 88 ? 16.951 -8.547 -23.577 1.00 80.81 88 ILE A O 1
ATOM 693 N N . THR A 1 89 ? 14.725 -8.341 -23.365 1.00 85.88 89 THR A N 1
ATOM 694 C CA . THR A 1 89 ? 14.486 -8.005 -24.774 1.00 85.88 89 THR A CA 1
ATOM 695 C C . THR A 1 89 ? 15.168 -6.691 -25.155 1.00 85.88 89 THR A C 1
ATOM 697 O O . THR A 1 89 ? 15.900 -6.653 -26.143 1.00 85.88 89 THR A O 1
ATOM 700 N N . ILE A 1 90 ? 14.997 -5.630 -24.361 1.00 83.44 90 ILE A N 1
ATOM 701 C CA . ILE A 1 90 ? 15.614 -4.322 -24.627 1.00 83.44 90 ILE A CA 1
ATOM 702 C C . ILE A 1 90 ? 17.142 -4.425 -24.527 1.00 83.44 90 ILE A C 1
ATOM 704 O O . ILE A 1 90 ? 17.832 -3.919 -25.407 1.00 83.44 90 ILE A O 1
ATOM 708 N N . GLY A 1 91 ? 17.676 -5.158 -23.543 1.00 80.94 91 GLY A N 1
ATOM 709 C CA . GLY A 1 91 ? 19.120 -5.387 -23.426 1.00 80.94 91 GLY A CA 1
ATOM 710 C C . GLY A 1 91 ? 19.713 -6.174 -24.582 1.00 80.94 91 GLY A C 1
ATOM 711 O O . GLY A 1 91 ? 20.800 -5.853 -25.055 1.00 80.94 91 GLY A O 1
ATOM 712 N N . SER A 1 92 ? 18.977 -7.153 -25.109 1.00 85.44 92 SER A N 1
ATOM 713 C CA . SER A 1 92 ? 19.383 -7.841 -26.335 1.00 85.44 92 SER A CA 1
ATOM 714 C C . SER A 1 92 ? 19.376 -6.908 -27.554 1.00 85.44 92 SER A C 1
ATOM 716 O O . SER A 1 92 ? 20.266 -7.003 -28.399 1.00 85.44 92 SER A O 1
ATOM 718 N N . GLY A 1 93 ? 18.421 -5.974 -27.620 1.00 85.38 93 GLY A N 1
ATOM 719 C CA . GLY A 1 93 ? 18.327 -4.969 -28.678 1.00 85.38 93 GLY A CA 1
ATOM 720 C C . GLY A 1 93 ? 19.465 -3.951 -28.629 1.00 85.38 93 GLY A C 1
ATOM 721 O O . GLY A 1 93 ? 20.060 -3.660 -29.663 1.00 85.38 93 GLY A O 1
ATOM 722 N N . GLU A 1 94 ? 19.827 -3.467 -27.440 1.00 86.12 94 GLU A N 1
ATOM 723 C CA . GLU A 1 94 ? 20.995 -2.601 -27.238 1.00 86.12 94 GLU A CA 1
ATOM 724 C C . GLU A 1 94 ? 22.292 -3.320 -27.644 1.00 86.12 94 GLU A C 1
ATOM 726 O O . GLU A 1 94 ? 23.069 -2.796 -28.446 1.00 86.12 94 GLU A O 1
ATOM 731 N N . GLY A 1 95 ? 22.473 -4.570 -27.205 1.00 82.19 95 GLY A N 1
ATOM 732 C CA . GLY A 1 95 ? 23.628 -5.376 -27.596 1.00 82.19 95 GLY A CA 1
ATOM 733 C C . GLY A 1 95 ? 23.733 -5.563 -29.115 1.00 82.19 95 GLY A C 1
ATOM 734 O O . GLY A 1 95 ? 24.823 -5.447 -29.679 1.00 82.19 95 GLY A O 1
ATOM 735 N 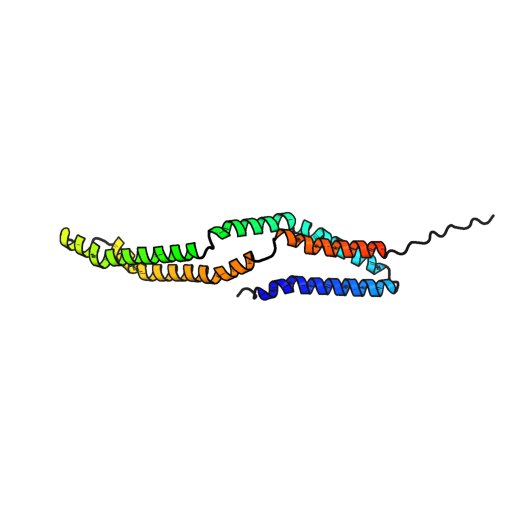N . GLN A 1 96 ? 22.610 -5.791 -29.804 1.00 85.62 96 GLN A N 1
ATOM 736 C CA . GLN A 1 96 ? 22.567 -5.885 -31.270 1.00 85.62 96 GLN A CA 1
ATOM 737 C C . GLN A 1 96 ? 22.841 -4.542 -31.957 1.00 85.62 96 GLN A C 1
ATOM 739 O O . GLN A 1 96 ? 23.568 -4.505 -32.953 1.00 85.62 96 GLN A O 1
ATOM 744 N N . LEU A 1 97 ? 22.305 -3.438 -31.427 1.00 85.75 97 LEU A N 1
ATOM 745 C CA . LEU A 1 97 ? 22.575 -2.092 -31.938 1.00 85.75 97 LEU A CA 1
ATOM 746 C C . LEU A 1 97 ? 24.077 -1.797 -31.927 1.00 85.75 97 LEU A C 1
ATOM 748 O O . LEU A 1 97 ? 24.633 -1.375 -32.942 1.00 85.75 97 LEU A O 1
ATOM 752 N N . ARG A 1 98 ? 24.735 -2.096 -30.805 1.00 83.25 98 ARG A N 1
ATOM 753 C CA . ARG A 1 98 ? 26.164 -1.858 -30.588 1.00 83.25 98 ARG A CA 1
ATOM 754 C C . ARG A 1 98 ? 27.064 -2.744 -31.452 1.00 83.25 98 ARG A C 1
ATOM 756 O O . ARG A 1 98 ? 28.072 -2.275 -31.970 1.00 83.25 98 ARG A O 1
ATOM 763 N N . THR A 1 99 ? 26.728 -4.027 -31.577 1.00 86.44 99 THR A N 1
ATOM 764 C CA . THR A 1 99 ? 27.632 -5.037 -32.164 1.00 86.44 99 THR A CA 1
ATOM 765 C C . THR A 1 99 ? 27.379 -5.341 -33.635 1.00 86.44 99 THR A C 1
ATOM 767 O O . THR A 1 99 ? 28.288 -5.830 -34.302 1.00 86.44 99 THR A O 1
ATOM 770 N N . ALA A 1 100 ? 26.183 -5.054 -34.152 1.00 86.50 100 ALA A N 1
ATOM 771 C CA . ALA A 1 100 ? 25.808 -5.388 -35.524 1.00 86.50 100 ALA A CA 1
ATOM 772 C C . ALA A 1 100 ? 25.315 -4.172 -36.316 1.00 86.50 100 ALA A C 1
ATOM 774 O O . ALA A 1 100 ? 25.807 -3.923 -37.414 1.00 86.50 100 ALA A O 1
ATOM 775 N N . VAL A 1 101 ? 24.375 -3.393 -35.769 1.00 85.19 101 VAL A N 1
ATOM 776 C CA . VAL A 1 101 ? 23.703 -2.329 -36.538 1.00 85.19 101 VAL A CA 1
ATOM 777 C C . VAL A 1 101 ? 24.612 -1.122 -36.771 1.00 85.19 101 VAL A C 1
ATOM 779 O O . VAL A 1 101 ? 24.783 -0.715 -37.916 1.00 85.19 101 VAL A O 1
ATOM 782 N N . VAL A 1 102 ? 25.219 -0.558 -35.719 1.00 85.31 102 VAL A N 1
ATOM 783 C CA . VAL A 1 102 ? 26.107 0.613 -35.857 1.00 85.31 102 VAL A CA 1
ATOM 784 C C . VAL A 1 102 ? 27.312 0.314 -36.761 1.00 85.31 102 VAL A C 1
ATOM 786 O O . VAL A 1 102 ? 27.558 1.109 -37.668 1.00 85.31 102 VAL A O 1
ATOM 789 N N . PRO A 1 103 ? 28.033 -0.817 -36.607 1.00 85.50 103 PRO A N 1
ATOM 790 C CA . PRO A 1 103 ? 29.115 -1.170 -37.525 1.00 85.50 103 PRO A CA 1
ATOM 791 C C . PRO A 1 103 ? 28.667 -1.291 -38.987 1.00 85.50 103 PRO A C 1
ATOM 793 O O . PRO A 1 103 ? 29.361 -0.793 -39.868 1.00 85.50 103 PRO A O 1
ATOM 796 N N . ALA A 1 104 ? 27.500 -1.890 -39.249 1.00 86.38 104 ALA A N 1
ATOM 797 C CA . ALA A 1 104 ? 26.982 -2.045 -40.609 1.00 86.38 104 ALA A CA 1
ATOM 798 C C . ALA A 1 104 ? 26.612 -0.700 -41.260 1.00 86.38 104 ALA A C 1
ATOM 800 O O . ALA A 1 104 ? 26.882 -0.497 -42.441 1.00 86.38 104 ALA A O 1
ATOM 801 N N . VAL A 1 105 ? 26.033 0.236 -40.498 1.00 85.50 105 VAL A N 1
ATOM 802 C CA . VAL A 1 105 ? 25.734 1.597 -40.985 1.00 85.50 105 VAL A CA 1
ATOM 803 C C . VAL A 1 105 ? 27.022 2.358 -41.299 1.00 85.50 105 VAL A C 1
ATOM 805 O O . VAL A 1 105 ? 27.130 2.986 -42.348 1.00 85.50 105 VAL A O 1
ATOM 808 N N . VAL A 1 106 ? 28.028 2.247 -40.430 1.00 86.50 106 VAL A N 1
ATOM 809 C CA . VAL A 1 106 ? 29.352 2.851 -40.634 1.00 86.50 106 VAL A CA 1
ATOM 810 C C . VAL A 1 106 ? 30.031 2.312 -41.897 1.00 86.50 106 VAL A C 1
ATOM 812 O O . VAL A 1 106 ? 30.576 3.092 -42.678 1.00 86.50 106 VAL A O 1
ATOM 815 N N . GLU A 1 107 ? 29.970 0.998 -42.121 1.00 86.06 107 GLU A N 1
ATOM 816 C CA . GLU A 1 107 ? 30.533 0.348 -43.310 1.00 86.06 107 GLU A CA 1
ATOM 817 C C . GLU A 1 107 ? 29.804 0.756 -44.601 1.00 86.06 107 GLU A C 1
ATOM 819 O O . GLU A 1 107 ? 30.442 0.928 -45.640 1.00 86.06 107 GLU A O 1
ATOM 824 N N . GLN A 1 108 ? 28.485 0.957 -44.537 1.00 85.56 108 GLN A N 1
ATOM 825 C CA . GLN A 1 108 ? 27.662 1.314 -45.692 1.00 85.56 108 GLN A CA 1
ATOM 826 C C . GLN A 1 108 ? 27.771 2.797 -46.082 1.00 85.56 108 GLN A C 1
ATOM 828 O O . GLN A 1 108 ? 27.898 3.108 -47.267 1.00 85.56 108 GLN A O 1
ATOM 833 N N . ASP A 1 109 ? 27.725 3.706 -45.105 1.00 82.75 109 ASP A N 1
ATOM 834 C CA . ASP A 1 109 ? 27.648 5.154 -45.349 1.00 82.75 109 ASP A CA 1
ATOM 835 C C . ASP A 1 109 ? 29.025 5.848 -45.293 1.00 82.75 109 ASP A C 1
ATOM 837 O O . ASP A 1 109 ? 29.134 7.047 -45.557 1.00 82.75 109 ASP A O 1
ATOM 841 N N . GLY A 1 110 ? 30.096 5.107 -44.980 1.00 75.31 110 GLY A N 1
ATOM 842 C CA . GLY A 1 110 ? 31.472 5.619 -44.941 1.00 75.31 110 GLY A CA 1
ATOM 843 C C . GLY A 1 110 ? 31.752 6.605 -43.798 1.00 75.31 110 GLY A C 1
ATOM 844 O O . GLY A 1 110 ? 32.712 7.374 -43.878 1.00 75.31 110 GLY A O 1
ATOM 845 N N . GLY A 1 111 ? 30.904 6.607 -42.766 1.00 78.88 111 GLY A N 1
ATOM 846 C CA . GLY A 1 111 ? 30.997 7.469 -41.584 1.00 78.88 111 GLY A CA 1
ATOM 847 C C . GLY A 1 111 ? 31.787 6.846 -40.431 1.00 78.88 111 GLY A C 1
ATOM 848 O O . GLY A 1 111 ? 32.622 5.963 -40.620 1.00 78.88 111 GLY A O 1
ATOM 849 N N . SER A 1 112 ? 31.532 7.301 -39.207 1.00 78.81 112 SER A N 1
ATOM 850 C CA . SER A 1 112 ? 32.107 6.754 -37.976 1.00 78.81 112 SER A CA 1
ATOM 851 C C . SER A 1 112 ? 31.027 6.524 -36.919 1.00 78.81 112 SER A C 1
ATOM 853 O O . SER A 1 112 ? 29.988 7.176 -36.914 1.00 78.81 112 SER A O 1
ATOM 855 N N . ALA A 1 113 ? 31.283 5.640 -35.951 1.00 72.19 113 ALA A N 1
ATOM 856 C CA . ALA A 1 113 ? 30.348 5.426 -34.842 1.00 72.19 113 ALA A CA 1
ATOM 857 C C . ALA A 1 113 ? 30.086 6.708 -34.017 1.00 72.19 113 ALA A C 1
ATOM 859 O O . ALA A 1 113 ? 29.053 6.815 -33.359 1.00 72.19 113 ALA A O 1
ATOM 860 N N . ALA A 1 114 ? 30.991 7.696 -34.080 1.00 75.88 114 ALA A N 1
ATOM 861 C CA . ALA A 1 114 ? 30.836 8.995 -33.428 1.00 75.88 114 ALA A CA 1
ATOM 862 C C . ALA A 1 114 ? 29.727 9.861 -34.055 1.00 75.88 114 ALA A C 1
ATOM 864 O O . ALA A 1 114 ? 29.216 10.762 -33.392 1.00 75.88 114 ALA A O 1
ATOM 865 N N . ASP A 1 115 ? 29.301 9.549 -35.283 1.00 83.56 115 ASP A N 1
ATOM 866 C CA . ASP A 1 115 ? 28.183 10.221 -35.954 1.00 83.56 115 ASP A CA 1
ATOM 867 C C . ASP A 1 115 ? 26.815 9.783 -35.387 1.00 83.56 115 ASP A C 1
ATOM 869 O O . ASP A 1 115 ? 25.775 10.357 -35.716 1.00 83.56 115 ASP A O 1
ATOM 873 N N . HIS A 1 116 ? 26.809 8.806 -34.468 1.00 83.44 116 HIS A N 1
ATOM 874 C CA . HIS A 1 116 ? 25.625 8.303 -33.769 1.00 83.44 116 HIS A CA 1
ATOM 875 C C . HIS A 1 116 ? 25.709 8.521 -32.244 1.00 83.44 116 HIS A C 1
ATOM 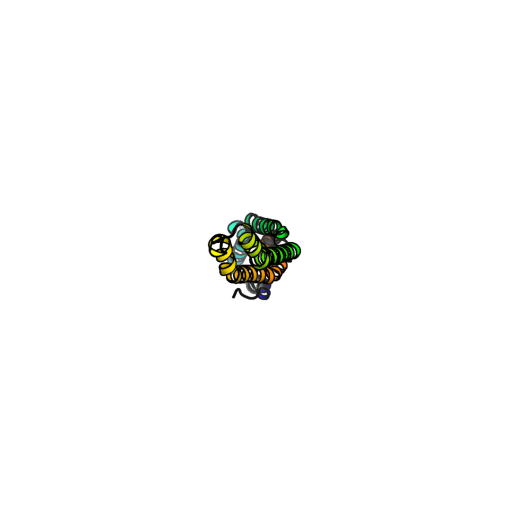877 O O . HIS A 1 116 ? 25.686 7.555 -31.472 1.00 83.44 116 HIS A O 1
ATOM 883 N N . PRO A 1 117 ? 25.756 9.782 -31.767 1.00 83.25 117 PRO A N 1
ATOM 884 C CA . PRO A 1 117 ? 25.964 10.092 -30.350 1.00 83.25 117 PRO A CA 1
ATOM 885 C C . PRO A 1 117 ? 24.851 9.559 -29.440 1.00 83.25 117 PRO A C 1
ATOM 887 O O . PRO A 1 117 ? 25.125 9.179 -28.308 1.00 83.25 117 PRO A O 1
ATOM 890 N N . ALA A 1 118 ? 23.610 9.461 -29.932 1.00 84.19 118 ALA A N 1
ATOM 891 C CA . ALA A 1 118 ? 22.495 8.902 -29.166 1.00 84.19 118 ALA A CA 1
ATOM 892 C C . ALA A 1 118 ? 22.682 7.405 -28.857 1.00 84.19 118 ALA A C 1
ATOM 894 O O . ALA A 1 118 ? 22.334 6.954 -27.769 1.00 84.19 118 ALA A O 1
ATOM 895 N N . THR A 1 119 ? 23.260 6.635 -29.786 1.00 83.19 119 THR A N 1
ATOM 896 C CA . THR A 1 119 ? 23.529 5.205 -29.575 1.00 83.19 119 THR A CA 1
ATOM 897 C C . THR A 1 119 ? 24.722 5.002 -28.648 1.00 83.19 119 THR A C 1
ATOM 899 O O . THR A 1 119 ? 24.684 4.119 -27.796 1.00 83.19 119 THR A O 1
ATOM 902 N N . ALA A 1 120 ? 25.756 5.842 -28.774 1.00 82.75 120 ALA A N 1
ATOM 903 C CA . ALA A 1 120 ? 26.887 5.842 -27.849 1.00 82.75 120 ALA A CA 1
ATOM 904 C C . ALA A 1 120 ? 26.432 6.165 -26.416 1.00 82.75 120 ALA A C 1
ATOM 906 O O . ALA A 1 120 ? 26.731 5.410 -25.497 1.00 82.75 120 ALA A O 1
ATOM 907 N N . GLN A 1 121 ? 25.614 7.208 -26.251 1.00 87.44 121 GLN A N 1
ATOM 908 C CA . GLN A 1 121 ? 25.066 7.596 -24.953 1.00 87.44 121 GLN A CA 1
ATOM 909 C C . GLN A 1 121 ? 24.182 6.499 -24.345 1.00 87.44 121 GLN A C 1
ATOM 911 O O . GLN A 1 121 ? 24.356 6.152 -23.183 1.00 87.44 121 GLN A O 1
ATOM 916 N N . LEU A 1 122 ? 23.291 5.886 -25.134 1.00 85.81 122 LEU A N 1
ATOM 917 C CA . LEU A 1 122 ? 22.484 4.755 -24.665 1.00 85.81 122 LEU A CA 1
ATOM 918 C C . LEU A 1 122 ? 23.357 3.579 -24.202 1.00 85.81 122 LEU A C 1
ATOM 920 O O . LEU A 1 122 ? 23.068 2.982 -23.172 1.00 85.81 122 LEU A O 1
ATOM 924 N N . SER A 1 123 ? 24.411 3.249 -24.953 1.00 85.56 123 SER A N 1
ATOM 925 C CA . SER A 1 123 ? 25.353 2.171 -24.622 1.00 85.56 123 SER A CA 1
ATOM 926 C C . SER A 1 123 ? 26.120 2.446 -23.323 1.00 85.56 123 SER A C 1
ATOM 928 O O . SER A 1 123 ? 26.367 1.506 -22.558 1.00 85.56 123 SER A O 1
ATOM 930 N N . ASP A 1 124 ? 26.491 3.707 -23.088 1.00 89.25 124 ASP A N 1
ATOM 931 C CA . ASP A 1 124 ? 27.199 4.159 -21.886 1.00 89.25 124 ASP A CA 1
ATOM 932 C C . ASP A 1 124 ? 26.281 4.172 -20.654 1.00 89.25 124 ASP A C 1
ATOM 934 O O . ASP A 1 124 ? 26.692 3.727 -19.580 1.00 89.25 124 ASP A O 1
ATOM 938 N N . ASP A 1 125 ? 25.025 4.596 -20.817 1.00 91.00 125 ASP A N 1
ATOM 939 C CA . ASP A 1 125 ? 24.023 4.650 -19.744 1.00 91.00 125 ASP A CA 1
ATOM 940 C C . ASP A 1 125 ? 23.419 3.262 -19.429 1.00 91.00 125 ASP A C 1
ATOM 942 O O . ASP A 1 125 ? 22.880 3.032 -18.340 1.00 91.00 125 ASP A O 1
ATOM 946 N N . TRP A 1 126 ? 23.522 2.305 -20.361 1.00 88.94 126 TRP A N 1
ATOM 947 C CA . TRP A 1 126 ? 22.894 0.981 -20.271 1.00 88.94 126 TRP A CA 1
ATOM 948 C C . TRP A 1 126 ? 23.187 0.210 -18.968 1.00 88.94 126 TRP A C 1
ATOM 950 O O . TRP A 1 126 ? 22.242 -0.323 -18.379 1.00 88.94 126 TRP A O 1
ATOM 960 N N . PRO A 1 127 ? 24.434 0.142 -18.452 1.00 89.12 127 PRO A N 1
ATOM 961 C CA . PRO A 1 127 ? 24.724 -0.569 -17.205 1.00 89.12 127 PRO A CA 1
ATOM 962 C C . PRO A 1 127 ? 24.010 0.033 -15.990 1.00 89.12 127 PRO A C 1
ATOM 964 O O . PRO A 1 127 ? 23.543 -0.708 -15.123 1.00 89.12 127 PRO A O 1
ATOM 967 N N . GLN A 1 128 ? 23.902 1.364 -15.931 1.00 91.81 128 GLN A N 1
ATOM 968 C CA . GLN A 1 128 ? 23.192 2.046 -14.853 1.00 91.81 128 GLN A CA 1
ATOM 969 C C . GLN A 1 128 ? 21.684 1.799 -14.956 1.00 91.81 128 GLN A C 1
ATOM 971 O O . GLN A 1 128 ? 21.067 1.416 -13.963 1.00 91.81 128 GLN A O 1
ATOM 976 N N . LEU A 1 129 ? 21.111 1.917 -16.159 1.00 86.75 129 LEU A N 1
ATOM 977 C CA . LEU A 1 129 ? 19.700 1.604 -16.409 1.00 86.75 129 LEU A CA 1
ATOM 978 C C . LEU A 1 129 ? 19.359 0.166 -15.996 1.00 86.75 129 LEU A C 1
ATOM 980 O O . LEU A 1 129 ? 18.336 -0.068 -15.355 1.00 86.75 129 LEU A O 1
ATOM 984 N N . LEU A 1 130 ? 20.236 -0.793 -16.306 1.00 86.06 130 LEU A N 1
ATOM 985 C CA . LEU A 1 130 ? 20.062 -2.191 -15.918 1.00 86.06 130 LEU A CA 1
ATOM 986 C C . LEU A 1 130 ? 20.073 -2.371 -14.390 1.00 86.06 130 LEU A C 1
ATOM 988 O O . LEU A 1 130 ? 19.258 -3.127 -13.857 1.00 86.06 130 LEU A O 1
ATOM 992 N N . SER A 1 131 ? 20.969 -1.671 -13.686 1.00 87.50 131 SER A N 1
ATOM 993 C CA . SER A 1 131 ? 21.024 -1.688 -12.219 1.00 87.50 131 SER A CA 1
ATOM 994 C C . SER A 1 131 ? 19.742 -1.126 -11.607 1.00 87.50 131 SER A C 1
ATOM 996 O O . SER A 1 131 ? 19.122 -1.783 -10.776 1.00 87.50 131 SER A O 1
ATOM 998 N N . GLU A 1 132 ? 19.299 0.049 -12.058 1.00 87.31 132 GLU A N 1
ATOM 999 C CA . GLU A 1 132 ? 18.089 0.707 -11.547 1.00 87.31 132 GLU A CA 1
ATOM 1000 C C . GLU A 1 132 ? 16.829 -0.135 -11.809 1.00 87.31 132 GLU A C 1
ATOM 1002 O O . GLU A 1 132 ? 15.961 -0.279 -10.943 1.00 87.31 132 GLU A O 1
ATOM 1007 N N . MET A 1 133 ? 16.748 -0.758 -12.987 1.00 83.19 133 MET A N 1
ATOM 1008 C CA . MET A 1 133 ? 15.682 -1.699 -13.336 1.00 83.19 133 MET A CA 1
ATOM 1009 C C . MET A 1 133 ? 15.677 -2.941 -12.440 1.00 83.19 133 MET A C 1
ATOM 1011 O O . MET A 1 133 ? 14.608 -3.374 -11.996 1.00 83.19 133 MET A O 1
ATOM 1015 N N . SER A 1 134 ? 16.854 -3.513 -12.174 1.00 81.50 134 SER A N 1
ATOM 1016 C CA . SER A 1 134 ? 17.012 -4.668 -11.287 1.00 81.50 134 SER A CA 1
ATOM 1017 C C . SER A 1 134 ? 16.581 -4.333 -9.861 1.00 81.50 134 SER A C 1
ATOM 1019 O O . SER A 1 134 ? 15.821 -5.094 -9.262 1.00 81.50 134 SER A O 1
ATOM 1021 N N . ASP A 1 135 ? 16.994 -3.179 -9.338 1.00 86.06 135 ASP A N 1
ATOM 1022 C CA . ASP A 1 135 ? 16.634 -2.730 -7.991 1.00 86.06 135 ASP A CA 1
ATOM 1023 C C . ASP A 1 135 ? 15.123 -2.512 -7.855 1.00 86.06 135 ASP A C 1
ATOM 1025 O O . ASP A 1 135 ? 14.508 -2.940 -6.875 1.00 86.06 135 ASP A O 1
ATOM 1029 N N . MET A 1 136 ? 14.494 -1.909 -8.866 1.00 81.88 136 MET A N 1
ATOM 1030 C CA . MET A 1 136 ? 13.046 -1.704 -8.892 1.00 81.88 136 MET A CA 1
ATOM 1031 C C . MET A 1 136 ? 12.276 -3.036 -8.897 1.00 81.88 136 MET A C 1
ATOM 1033 O O . MET A 1 136 ? 11.293 -3.191 -8.166 1.00 81.88 136 MET A O 1
ATOM 1037 N N . VAL A 1 137 ? 12.713 -4.013 -9.700 1.00 81.00 137 VAL A N 1
ATOM 1038 C CA . VAL A 1 137 ? 12.103 -5.353 -9.733 1.00 81.00 137 VAL A CA 1
ATOM 1039 C C . VAL A 1 137 ? 12.343 -6.105 -8.430 1.00 81.00 137 VAL A C 1
ATOM 1041 O O . VAL A 1 137 ? 11.410 -6.736 -7.936 1.00 81.00 137 VAL A O 1
ATOM 1044 N N . GLY A 1 138 ? 13.544 -6.014 -7.857 1.00 80.56 138 GLY A N 1
ATOM 1045 C CA . GLY A 1 138 ? 13.861 -6.590 -6.551 1.00 80.56 138 GLY A CA 1
ATOM 1046 C C . GLY A 1 138 ? 12.944 -6.034 -5.464 1.00 80.56 138 GLY A C 1
ATOM 1047 O O . GLY A 1 138 ? 12.290 -6.796 -4.759 1.00 80.56 138 GLY A O 1
ATOM 1048 N N . ALA A 1 139 ? 12.770 -4.711 -5.413 1.00 79.50 139 ALA A N 1
ATOM 1049 C CA . ALA A 1 139 ? 11.867 -4.069 -4.462 1.00 79.50 139 ALA A CA 1
ATOM 1050 C C . ALA A 1 139 ? 10.395 -4.487 -4.650 1.00 79.50 139 ALA A C 1
ATOM 1052 O O . ALA A 1 139 ? 9.680 -4.664 -3.660 1.00 79.50 139 ALA A O 1
ATOM 1053 N N . MET A 1 140 ? 9.924 -4.659 -5.891 1.00 70.62 140 MET A N 1
ATOM 1054 C CA . MET A 1 140 ? 8.585 -5.200 -6.161 1.00 70.62 140 MET A CA 1
ATOM 1055 C C . MET A 1 140 ? 8.459 -6.666 -5.725 1.00 70.62 140 MET A C 1
ATOM 1057 O O . MET A 1 140 ? 7.465 -7.029 -5.098 1.00 70.62 140 MET A O 1
ATOM 1061 N N . ALA A 1 141 ? 9.463 -7.496 -6.020 1.00 73.19 141 ALA A N 1
ATOM 1062 C CA . ALA A 1 141 ? 9.495 -8.908 -5.651 1.00 73.19 141 ALA A CA 1
ATOM 1063 C C . ALA A 1 141 ? 9.502 -9.108 -4.129 1.00 73.19 141 ALA A C 1
ATOM 1065 O O . ALA A 1 141 ? 8.703 -9.887 -3.613 1.00 73.19 141 ALA A O 1
ATOM 1066 N N . ASP A 1 142 ? 10.317 -8.342 -3.409 1.00 75.00 142 ASP A N 1
ATOM 1067 C CA . ASP A 1 142 ? 10.425 -8.412 -1.949 1.00 75.00 142 ASP A CA 1
ATOM 1068 C C . ASP A 1 142 ? 9.147 -7.937 -1.237 1.00 75.00 142 ASP A C 1
ATOM 1070 O O . ASP A 1 142 ? 8.854 -8.349 -0.114 1.00 75.00 142 ASP A O 1
ATOM 1074 N N . ASN A 1 143 ? 8.356 -7.070 -1.878 1.00 71.50 143 ASN A N 1
ATOM 1075 C CA . ASN A 1 143 ? 7.102 -6.567 -1.313 1.00 71.50 143 ASN A CA 1
ATOM 1076 C C . ASN A 1 143 ? 5.855 -7.336 -1.764 1.00 71.50 143 ASN A C 1
ATOM 1078 O O . ASN A 1 143 ? 4.798 -7.146 -1.157 1.00 71.50 143 ASN A O 1
ATOM 1082 N N . LEU A 1 144 ? 5.958 -8.233 -2.751 1.00 73.50 144 LEU A N 1
ATOM 1083 C CA . LEU A 1 144 ? 4.851 -9.104 -3.167 1.00 73.50 144 LEU A CA 1
ATOM 1084 C C . LEU A 1 144 ? 4.347 -9.972 -2.010 1.00 73.50 144 LEU A C 1
ATOM 1086 O O . LEU A 1 144 ? 3.139 -10.124 -1.837 1.00 73.50 144 LEU A O 1
ATOM 1090 N N . ASP A 1 145 ? 5.250 -10.492 -1.180 1.00 70.25 145 ASP A N 1
ATOM 1091 C CA . ASP A 1 145 ? 4.874 -11.318 -0.029 1.00 70.25 145 ASP A CA 1
ATOM 1092 C C . ASP A 1 145 ? 4.203 -10.483 1.078 1.00 70.25 145 ASP A C 1
ATOM 1094 O O . ASP A 1 145 ? 3.237 -10.931 1.699 1.00 70.25 145 ASP A O 1
ATOM 1098 N N . ASN A 1 146 ? 4.642 -9.233 1.278 1.00 69.81 146 ASN A N 1
ATOM 1099 C CA . ASN A 1 146 ? 3.975 -8.290 2.183 1.00 69.81 146 ASN A CA 1
ATOM 1100 C C . ASN A 1 146 ? 2.570 -7.935 1.679 1.00 69.81 146 ASN A C 1
ATOM 1102 O O . ASN A 1 146 ? 1.625 -7.898 2.468 1.00 69.81 146 ASN A O 1
ATOM 1106 N N . TYR A 1 147 ? 2.413 -7.708 0.373 1.00 64.38 147 TYR A N 1
ATOM 1107 C CA . TYR A 1 147 ? 1.111 -7.466 -0.245 1.00 64.38 147 TYR A CA 1
ATOM 1108 C C . TYR A 1 147 ? 0.191 -8.687 -0.097 1.00 64.38 147 TYR A C 1
ATOM 1110 O O . TYR A 1 147 ? -0.938 -8.541 0.369 1.00 64.38 147 TYR A O 1
ATOM 1118 N N . ALA A 1 148 ? 0.688 -9.896 -0.382 1.00 65.44 148 ALA A N 1
ATOM 1119 C CA . ALA A 1 148 ? -0.064 -11.141 -0.217 1.00 65.44 148 ALA A CA 1
ATOM 1120 C C . ALA A 1 148 ? -0.515 -11.365 1.239 1.00 65.44 148 ALA A C 1
ATOM 1122 O O . ALA A 1 148 ? -1.642 -11.797 1.482 1.00 65.44 148 ALA A O 1
ATOM 1123 N N . ALA A 1 149 ? 0.327 -11.019 2.217 1.00 64.38 149 ALA A N 1
ATOM 1124 C CA . ALA A 1 149 ? -0.024 -11.092 3.634 1.00 64.38 149 ALA A CA 1
ATOM 1125 C C . ALA A 1 149 ? -1.135 -10.101 4.026 1.00 64.38 149 ALA A C 1
ATOM 1127 O O . ALA A 1 149 ? -1.993 -10.437 4.843 1.00 64.38 149 ALA A O 1
ATOM 1128 N N . VAL A 1 150 ? -1.146 -8.897 3.444 1.00 63.44 150 VAL A N 1
ATOM 1129 C CA . VAL A 1 150 ? -2.218 -7.909 3.655 1.00 63.44 150 VAL A CA 1
ATOM 1130 C C . VAL A 1 150 ? -3.506 -8.343 2.947 1.00 63.44 150 VAL A C 1
ATOM 1132 O O . VAL A 1 150 ? -4.579 -8.224 3.534 1.00 63.44 150 VAL A O 1
ATOM 1135 N N . ALA A 1 151 ? -3.413 -8.885 1.732 1.00 63.06 151 ALA A N 1
ATOM 1136 C CA . ALA A 1 151 ? -4.556 -9.406 0.979 1.00 63.06 151 ALA A CA 1
ATOM 1137 C C . ALA A 1 151 ? -5.217 -10.613 1.672 1.00 63.06 151 ALA A C 1
ATOM 1139 O O . ALA A 1 151 ? -6.427 -10.796 1.584 1.00 63.06 151 ALA A O 1
ATOM 1140 N N . ALA A 1 152 ? -4.445 -11.406 2.421 1.00 65.75 152 ALA A N 1
ATOM 1141 C CA . ALA A 1 152 ? -4.956 -12.526 3.211 1.00 65.75 152 ALA A CA 1
ATOM 1142 C C . ALA A 1 152 ? -5.699 -12.104 4.497 1.00 65.75 152 ALA A C 1
ATOM 1144 O O . ALA A 1 152 ? -6.236 -12.964 5.204 1.00 65.75 152 ALA A O 1
ATOM 1145 N N . LEU A 1 153 ? -5.717 -10.811 4.847 1.00 63.91 153 LEU A N 1
ATOM 1146 C CA . LEU A 1 153 ? -6.441 -10.340 6.024 1.00 63.91 153 LEU A CA 1
ATOM 1147 C C . LEU A 1 153 ? -7.961 -10.508 5.850 1.00 63.91 153 LEU A C 1
ATOM 1149 O O . LEU A 1 153 ? -8.482 -10.402 4.739 1.00 63.91 153 LEU A O 1
ATOM 1153 N N . PRO A 1 154 ? -8.702 -10.739 6.955 1.00 62.19 154 PRO A N 1
ATOM 1154 C CA . PRO A 1 154 ? -10.152 -10.780 6.900 1.00 62.19 154 PRO A CA 1
ATOM 1155 C C . PRO A 1 154 ? -10.708 -9.480 6.307 1.00 62.19 154 PRO A C 1
ATOM 1157 O O . PRO A 1 154 ? -10.085 -8.426 6.470 1.00 62.19 154 PRO A O 1
ATOM 1160 N N . PRO A 1 155 ? -11.905 -9.524 5.693 1.00 65.06 155 PRO A N 1
ATOM 1161 C CA . PRO A 1 155 ? -12.493 -8.368 5.036 1.00 65.06 155 PRO A CA 1
ATOM 1162 C C . PRO A 1 155 ? -12.430 -7.132 5.936 1.00 65.06 155 PRO A C 1
ATOM 1164 O O . PRO A 1 155 ? -13.001 -7.122 7.029 1.00 65.06 155 PRO A O 1
ATOM 1167 N N . PHE A 1 156 ? -11.779 -6.068 5.460 1.00 64.88 156 PHE A N 1
ATOM 1168 C CA . PHE A 1 156 ? -11.669 -4.790 6.170 1.00 64.88 156 PHE A CA 1
ATOM 1169 C C . PHE A 1 156 ? -13.005 -4.236 6.722 1.00 64.88 156 PHE A C 1
ATOM 1171 O O . PHE A 1 156 ? -12.991 -3.609 7.786 1.00 64.88 156 PHE A O 1
ATOM 1178 N N . PRO A 1 157 ? -14.179 -4.500 6.106 1.00 65.19 157 PRO A N 1
ATOM 1179 C CA . PRO A 1 157 ? -15.480 -4.144 6.680 1.00 65.19 157 PRO A CA 1
ATOM 1180 C C . PRO A 1 157 ? -15.821 -4.807 8.028 1.00 65.19 157 PRO A C 1
ATOM 1182 O O . PRO A 1 157 ? -16.761 -4.365 8.689 1.00 65.19 157 PRO A O 1
ATOM 1185 N N . LEU A 1 158 ? -15.090 -5.841 8.459 1.00 68.12 158 LEU A N 1
ATOM 1186 C CA . LEU A 1 158 ? -15.283 -6.494 9.759 1.00 68.12 158 LEU A CA 1
ATOM 1187 C C . LEU A 1 158 ? -14.652 -5.716 10.923 1.00 68.12 158 LEU A C 1
ATOM 1189 O O . LEU A 1 158 ? -15.113 -5.853 12.056 1.00 68.12 158 LEU A O 1
ATOM 1193 N N . PHE A 1 159 ? -13.652 -4.862 10.669 1.00 70.75 159 PHE A N 1
ATOM 1194 C CA . PHE A 1 159 ? -12.936 -4.135 11.727 1.00 70.75 159 PHE A CA 1
ATOM 1195 C C . PHE A 1 159 ? -13.828 -3.314 12.673 1.00 70.75 159 PHE A C 1
ATOM 1197 O O . PHE A 1 159 ? -13.639 -3.413 13.888 1.00 70.75 159 PHE A O 1
ATOM 1204 N N . PRO A 1 160 ? -14.822 -2.546 12.186 1.00 71.31 160 PRO A N 1
ATOM 1205 C CA . PRO A 1 160 ? -15.731 -1.805 13.058 1.00 71.31 160 PRO A CA 1
ATOM 1206 C C . PRO A 1 160 ? -16.496 -2.703 14.041 1.00 71.31 160 PRO A C 1
ATOM 1208 O O . PRO A 1 160 ? -16.734 -2.320 15.188 1.00 71.31 160 PRO A O 1
ATOM 1211 N N . TRP A 1 161 ? -16.850 -3.921 13.623 1.00 70.88 161 TRP A N 1
ATOM 1212 C CA . TRP A 1 161 ? -17.654 -4.842 14.425 1.00 70.88 161 TRP A CA 1
ATOM 1213 C C . TRP A 1 161 ? -16.900 -5.405 15.634 1.00 70.88 161 TRP A C 1
ATOM 1215 O O . TRP A 1 161 ? -17.536 -5.684 16.652 1.00 70.88 161 TRP A O 1
ATOM 1225 N N . PHE A 1 162 ? -15.562 -5.467 15.590 1.00 71.44 162 PHE A N 1
ATOM 1226 C CA . PHE A 1 162 ? -14.740 -5.825 16.755 1.00 71.44 162 PHE A CA 1
ATOM 1227 C C . PHE A 1 162 ? -14.849 -4.826 17.911 1.00 71.44 162 PHE A C 1
ATOM 1229 O O . PHE A 1 162 ? -14.584 -5.198 19.049 1.00 71.44 162 PHE A O 1
ATOM 1236 N N . PHE A 1 163 ? -15.256 -3.581 17.652 1.00 71.00 163 PHE A N 1
ATOM 1237 C CA . PHE A 1 163 ? -15.480 -2.571 18.692 1.00 71.00 163 PHE A CA 1
ATOM 1238 C C . PHE A 1 163 ? -16.949 -2.509 19.123 1.00 71.00 163 PHE A C 1
ATOM 1240 O O . PHE A 1 163 ? -17.247 -2.410 20.316 1.00 71.00 163 PHE A O 1
ATOM 1247 N N . VAL A 1 164 ? -17.871 -2.627 18.162 1.00 75.00 164 VAL A N 1
ATOM 1248 C CA . VAL A 1 164 ? -19.318 -2.558 18.420 1.00 75.00 164 VAL A CA 1
ATOM 1249 C C . VAL A 1 164 ? -19.793 -3.727 19.287 1.00 75.00 164 VAL A C 1
ATOM 1251 O O . VAL A 1 164 ? -20.516 -3.496 20.257 1.00 75.00 164 VAL A O 1
ATOM 1254 N N . LEU A 1 165 ? -19.373 -4.965 18.992 1.00 75.00 165 LEU A N 1
ATOM 1255 C CA . LEU A 1 165 ? -19.830 -6.158 19.721 1.00 75.00 165 LEU A CA 1
ATOM 1256 C C . LEU A 1 165 ? -19.438 -6.130 21.213 1.00 75.00 165 LEU A C 1
ATOM 1258 O O . LEU A 1 165 ? -20.334 -6.232 22.056 1.00 75.00 165 LEU A O 1
ATOM 1262 N N . PRO A 1 166 ? -18.160 -5.927 21.593 1.00 71.62 166 PRO A N 1
ATOM 1263 C CA . PRO A 1 166 ? -17.785 -5.813 23.001 1.00 71.62 166 PRO A CA 1
ATOM 1264 C C . PRO A 1 166 ? -18.403 -4.589 23.682 1.00 71.62 166 PRO A C 1
ATOM 1266 O O . PRO A 1 166 ? -18.818 -4.682 24.836 1.00 71.62 166 PRO A O 1
ATOM 1269 N N . GLY A 1 167 ? -18.510 -3.455 22.977 1.00 71.50 167 GLY A N 1
ATOM 1270 C CA . GLY A 1 167 ? -19.135 -2.241 23.510 1.00 71.50 167 GLY A CA 1
ATOM 1271 C C . GLY A 1 167 ? -20.593 -2.482 23.903 1.00 71.50 167 GLY A C 1
ATOM 1272 O O . GLY A 1 167 ? -21.007 -2.124 25.008 1.00 71.50 167 GLY A O 1
ATOM 1273 N N . LEU A 1 168 ? -21.345 -3.182 23.050 1.00 79.38 168 LEU A N 1
ATOM 1274 C CA . LEU A 1 168 ? -22.730 -3.571 23.315 1.00 79.38 168 LEU A CA 1
ATOM 1275 C C . LEU A 1 168 ? -22.844 -4.481 24.548 1.00 79.38 168 LEU A C 1
ATOM 1277 O O . LEU A 1 168 ? -23.713 -4.265 25.395 1.00 79.38 168 LEU A O 1
ATOM 1281 N N . VAL A 1 169 ? -21.952 -5.470 24.679 1.00 76.50 169 VAL A N 1
ATOM 1282 C CA . VAL A 1 169 ? -21.906 -6.382 25.838 1.00 76.50 169 VAL A CA 1
ATOM 1283 C C . VAL A 1 169 ? -21.636 -5.613 27.134 1.00 76.50 169 VAL A C 1
ATOM 1285 O O . VAL A 1 169 ? -22.302 -5.840 28.143 1.00 76.50 169 VAL A O 1
ATOM 1288 N N . VAL A 1 170 ? -20.697 -4.665 27.118 1.00 74.12 170 VAL A N 1
ATOM 1289 C CA . VAL A 1 170 ? -20.376 -3.850 28.299 1.00 74.12 170 VAL A CA 1
ATOM 1290 C C . VAL A 1 170 ? -21.549 -2.947 28.688 1.00 74.12 170 VAL A C 1
ATOM 1292 O O . VAL A 1 170 ? -21.899 -2.874 29.869 1.00 74.12 170 VAL A O 1
ATOM 1295 N N . VAL A 1 171 ? -22.191 -2.289 27.717 1.00 73.44 171 VAL A N 1
ATOM 1296 C CA . VAL A 1 171 ? -23.347 -1.411 27.972 1.00 73.44 171 VAL A CA 1
ATOM 1297 C C . VAL A 1 171 ? -24.524 -2.209 28.534 1.00 73.44 171 VAL A C 1
ATOM 1299 O O . VAL A 1 171 ? -25.101 -1.821 29.550 1.00 73.44 171 VAL A O 1
ATOM 1302 N N . THR A 1 172 ? -24.857 -3.349 27.926 1.00 73.75 172 THR A N 1
ATOM 1303 C CA . THR A 1 172 ? -25.950 -4.216 28.398 1.00 73.75 172 THR A CA 1
ATOM 1304 C C . THR A 1 172 ? -25.675 -4.776 29.793 1.00 73.75 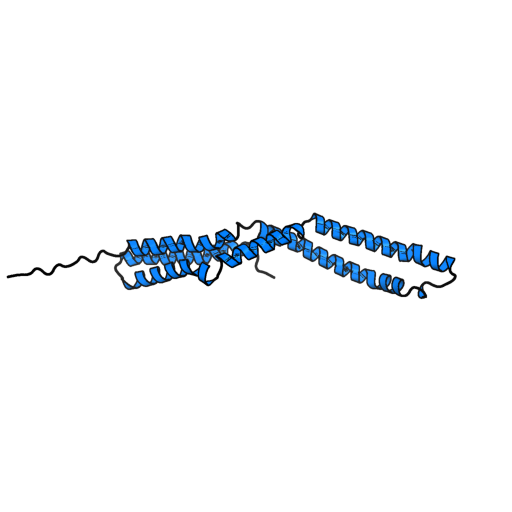172 THR A C 1
ATOM 1306 O O . THR A 1 172 ? -26.546 -4.686 30.660 1.00 73.75 172 THR A O 1
ATOM 1309 N N . ALA A 1 173 ? -24.457 -5.249 30.071 1.00 74.38 173 ALA A N 1
ATOM 1310 C CA . ALA A 1 173 ? -24.068 -5.710 31.405 1.00 74.38 173 ALA A CA 1
ATOM 1311 C C . ALA A 1 173 ? -24.181 -4.599 32.466 1.00 74.38 173 ALA A C 1
ATOM 1313 O O . ALA A 1 173 ? -24.659 -4.843 33.577 1.00 74.38 173 ALA A O 1
ATOM 1314 N N . ALA A 1 174 ? -23.794 -3.367 32.127 1.00 70.50 174 ALA A N 1
ATOM 1315 C CA . ALA A 1 174 ? -23.890 -2.224 33.032 1.00 70.50 174 ALA A CA 1
ATOM 1316 C C . ALA A 1 174 ? -25.343 -1.804 33.319 1.00 70.50 174 ALA A C 1
ATOM 1318 O O . ALA A 1 174 ? -25.649 -1.379 34.436 1.00 70.50 174 ALA A O 1
ATOM 1319 N N . LEU A 1 175 ? -26.241 -1.931 32.336 1.00 75.12 175 LEU A N 1
ATOM 1320 C CA . LEU A 1 175 ? -27.669 -1.647 32.501 1.00 75.12 175 LEU A CA 1
ATOM 1321 C C . LEU A 1 175 ? -28.368 -2.706 33.363 1.00 75.12 175 LEU A C 1
ATOM 1323 O O . LEU A 1 175 ? -29.131 -2.345 34.258 1.00 75.12 175 LEU A O 1
ATOM 1327 N N . VAL A 1 176 ? -28.064 -3.990 33.149 1.00 77.25 176 VAL A N 1
ATOM 1328 C CA . VAL A 1 176 ? -28.631 -5.109 33.928 1.00 77.25 176 VAL A CA 1
ATOM 1329 C C . VAL A 1 176 ? -28.153 -5.091 35.384 1.00 77.25 176 VAL A C 1
ATOM 1331 O O . VAL A 1 176 ? -28.897 -5.466 36.285 1.00 77.25 176 VAL A O 1
ATOM 1334 N N . ALA A 1 177 ? -26.936 -4.606 35.643 1.00 69.94 177 ALA A N 1
ATOM 1335 C CA . ALA A 1 177 ? -26.378 -4.513 36.991 1.00 69.94 177 ALA A CA 1
ATOM 1336 C C . ALA A 1 177 ? -26.930 -3.344 37.839 1.00 69.94 177 ALA A C 1
ATOM 1338 O O . ALA A 1 177 ? -26.505 -3.188 38.987 1.00 69.94 177 ALA A O 1
ATOM 1339 N N . ARG A 1 178 ? -27.841 -2.502 37.319 1.00 65.69 178 ARG A N 1
ATOM 1340 C CA . ARG A 1 178 ? -28.438 -1.407 38.105 1.00 65.69 178 ARG A CA 1
ATOM 1341 C C . ARG A 1 178 ? -29.366 -1.977 39.192 1.00 65.69 178 ARG A C 1
ATOM 1343 O O . ARG A 1 178 ? -30.350 -2.629 38.849 1.00 65.69 178 ARG A O 1
ATOM 1350 N N . PRO A 1 179 ? -29.109 -1.725 40.493 1.00 59.06 179 PRO A N 1
ATOM 1351 C CA . PRO A 1 179 ? -30.030 -2.129 41.550 1.00 59.06 179 PRO A CA 1
ATOM 1352 C C . PRO A 1 179 ? -31.366 -1.409 41.357 1.00 59.06 179 PRO A C 1
ATOM 1354 O O . PRO A 1 179 ? -31.377 -0.186 41.193 1.00 59.06 179 PRO A O 1
ATOM 1357 N N . ARG A 1 180 ? -32.478 -2.153 41.381 1.00 58.50 180 ARG A N 1
ATOM 1358 C CA . ARG A 1 180 ? -33.823 -1.567 41.441 1.00 58.50 180 ARG A CA 1
ATOM 1359 C C . ARG A 1 180 ? -33.890 -0.714 42.707 1.00 58.50 180 ARG A C 1
ATOM 1361 O O . ARG A 1 180 ? -33.704 -1.232 43.802 1.00 58.50 180 ARG A O 1
ATOM 1368 N N . SER A 1 181 ? -34.067 0.593 42.552 1.00 51.47 181 SER A N 1
ATOM 1369 C CA . SER A 1 181 ? -34.348 1.484 43.672 1.00 51.47 181 SER A CA 1
ATOM 1370 C C . SER A 1 181 ? -35.732 1.133 44.195 1.00 51.47 181 SER A C 1
ATOM 1372 O O . SER A 1 181 ? -36.726 1.361 43.508 1.00 51.47 181 SER A O 1
ATOM 1374 N N . GLU A 1 182 ? -35.766 0.518 45.369 1.00 48.44 182 GLU A N 1
ATOM 1375 C CA . GLU A 1 182 ? -36.981 0.257 46.127 1.00 48.44 182 GLU A CA 1
ATOM 1376 C C . GLU A 1 182 ? -37.652 1.610 46.394 1.00 48.44 182 GLU A C 1
ATOM 1378 O O . GLU A 1 182 ? -37.059 2.507 46.995 1.00 48.44 182 GLU A O 1
ATOM 1383 N N . ILE A 1 183 ? -38.836 1.805 45.816 1.00 51.59 183 ILE A N 1
ATOM 1384 C CA . ILE A 1 183 ? -39.651 2.996 46.039 1.00 51.59 183 ILE A CA 1
ATOM 1385 C C . ILE A 1 183 ? -40.188 2.849 47.459 1.00 51.59 183 ILE A C 1
ATOM 1387 O O . ILE A 1 183 ? -41.127 2.092 47.689 1.00 51.59 183 ILE A O 1
ATOM 1391 N N . THR A 1 184 ? -39.568 3.524 48.422 1.00 52.12 184 THR A N 1
ATOM 1392 C CA . THR A 1 184 ? -40.148 3.693 49.755 1.00 52.12 184 THR A CA 1
ATOM 1393 C C . THR A 1 184 ? -41.381 4.575 49.608 1.00 52.12 184 THR A C 1
ATOM 1395 O O . THR A 1 184 ? -41.261 5.792 49.452 1.00 52.12 184 THR A O 1
ATOM 1398 N N . VAL A 1 185 ? -42.555 3.945 49.584 1.00 56.47 185 VAL A N 1
ATOM 1399 C CA . VAL A 1 185 ? -43.846 4.618 49.738 1.00 56.47 185 VAL A CA 1
ATOM 1400 C C . VAL A 1 185 ? -43.872 5.184 51.161 1.00 56.47 185 VAL A C 1
ATOM 1402 O O . VAL A 1 185 ? -43.671 4.408 52.095 1.00 56.47 185 VAL A O 1
ATOM 1405 N N . PRO A 1 186 ? -44.036 6.502 51.359 1.00 57.53 186 PRO A N 1
ATOM 1406 C CA . PRO A 1 186 ? -44.230 7.036 52.697 1.00 57.53 186 PRO A CA 1
ATOM 1407 C C . PRO A 1 186 ? -45.582 6.531 53.209 1.00 57.53 186 PRO A C 1
ATOM 1409 O O . PRO A 1 186 ? -46.606 6.772 52.573 1.00 57.53 186 PRO A O 1
ATOM 1412 N N . GLU A 1 187 ? -45.572 5.785 54.314 1.00 55.47 187 GLU A N 1
ATOM 1413 C CA . GLU A 1 187 ? -46.794 5.473 55.054 1.00 55.47 187 GLU A CA 1
ATOM 1414 C C . GLU A 1 187 ? -47.402 6.797 55.531 1.00 55.47 187 GLU A C 1
ATOM 1416 O O . GLU A 1 187 ? -46.792 7.534 56.307 1.00 55.47 187 GLU A O 1
ATOM 1421 N N . GLU A 1 188 ? -48.581 7.128 55.003 1.00 60.59 188 GLU A N 1
ATOM 1422 C CA . GLU A 1 188 ? -49.486 8.065 55.657 1.00 60.59 188 GLU A CA 1
ATOM 1423 C C . GLU A 1 188 ? -49.948 7.407 56.960 1.00 60.59 188 GLU A C 1
ATOM 1425 O O . GLU A 1 188 ? -50.571 6.346 56.922 1.00 60.59 188 GLU A O 1
ATOM 1430 N N . GLU A 1 189 ? -49.654 8.030 58.100 1.00 51.53 189 GLU A N 1
ATOM 1431 C CA . GLU A 1 189 ? -50.359 7.734 59.347 1.00 51.53 189 GLU A CA 1
ATOM 1432 C C . GLU A 1 189 ? -51.324 8.884 59.713 1.00 51.53 189 GLU A C 1
ATOM 1434 O O . GLU A 1 189 ? -51.017 10.044 59.416 1.00 51.53 189 GLU A O 1
ATOM 1439 N N . PRO A 1 190 ? -52.498 8.545 60.291 1.00 61.84 190 PRO A N 1
ATOM 1440 C CA . PRO A 1 190 ? -53.719 9.365 60.349 1.00 61.84 190 PRO A CA 1
ATOM 1441 C C . PRO A 1 190 ? -53.783 10.435 61.451 1.00 61.84 190 PRO A C 1
ATOM 1443 O O . PRO A 1 190 ? -53.130 10.276 62.507 1.00 61.84 190 PRO A O 1
#